Protein AF-A0A7S0CL10-F1 (afdb_monomer_lite)

Organism: NCBI:txid420281

pLDDT: mean 72.4, std 18.33, range [29.61, 95.06]

Radius of gyration: 21.25 Å; chains: 1; bounding box: 64×37×55 Å

Foldseek 3Di:
DFALVQLVPDVVNVDPPPDDDDDPPDPCPPVLVVLVVQQVPDPDDRDDDDLASLQVNCVVCVVSVGVVSVVVSLVVCQVVVCSVLVYDCVPPDLVSLLSNLVRHDPVVLVVVPRDDDPSNVSNVVSVVLVVQQVVVVVPDDDDPDDPPPDSQDWDWDADPPPRDIHTDRPDDPADDADPVRDGDDDDDD

Sequence (189 aa):
MVQMKYFATNEKLNSSDHDDEIEIFIHCDCHVFDWLLTFMHSTTDKPKLESFSFVPILIASDFLKMEEVIQFCMEYVRLNPSVLSVADLSLLSESMIIQMAREIPSKVLLDVSSFEGSFFTRLFKAKVEVTFCDESAKGNKWKRSNVTKKFQKINISCCKHCGKVFSTSNKTVDNIRCRTNARFSVVGH

Structure (mmCIF, N/CA/C/O backbone):
data_AF-A0A7S0CL10-F1
#
_entry.id   AF-A0A7S0CL10-F1
#
loop_
_atom_site.group_PDB
_atom_site.id
_atom_site.type_symbol
_atom_site.label_atom_id
_atom_site.label_alt_id
_atom_site.label_comp_id
_atom_site.label_asym_id
_atom_site.label_entity_id
_atom_site.label_seq_id
_atom_site.pdbx_PDB_ins_code
_atom_site.Cartn_x
_atom_site.Cartn_y
_atom_site.Cartn_z
_atom_site.occupancy
_atom_site.B_iso_or_equiv
_atom_site.auth_seq_id
_atom_site.auth_comp_id
_atom_site.auth_asym_id
_atom_site.auth_atom_id
_atom_site.pdbx_PDB_model_num
ATOM 1 N N . MET A 1 1 ? 3.186 12.934 -16.393 1.00 68.38 1 MET A N 1
ATOM 2 C CA . MET A 1 1 ? 4.314 11.988 -16.494 1.00 68.38 1 MET A CA 1
ATOM 3 C C . MET A 1 1 ? 4.648 11.569 -15.078 1.00 68.38 1 MET A C 1
ATOM 5 O O . MET A 1 1 ? 4.833 12.457 -14.254 1.00 68.38 1 MET A O 1
ATOM 9 N N . VAL A 1 2 ? 4.636 10.268 -14.792 1.00 83.06 2 VAL A N 1
ATOM 10 C CA . VAL A 1 2 ? 4.968 9.739 -13.458 1.00 83.06 2 VAL A CA 1
ATOM 11 C C . VAL A 1 2 ? 6.438 10.056 -13.174 1.00 83.06 2 VAL A C 1
ATOM 13 O O . VAL A 1 2 ? 7.263 9.941 -14.077 1.00 83.06 2 VAL A O 1
ATOM 16 N N . GLN A 1 3 ? 6.774 10.471 -11.951 1.00 84.81 3 GLN A N 1
ATOM 17 C CA . GLN A 1 3 ? 8.143 10.837 -11.568 1.00 84.81 3 GLN A CA 1
ATOM 18 C C . GLN A 1 3 ? 8.537 10.223 -10.220 1.00 84.81 3 GLN A C 1
ATOM 20 O O . GLN A 1 3 ? 7.719 10.131 -9.302 1.00 84.81 3 GLN A O 1
ATOM 25 N N . MET A 1 4 ? 9.813 9.858 -10.090 1.00 88.75 4 MET A N 1
ATOM 26 C CA . MET A 1 4 ? 10.441 9.425 -8.838 1.00 88.75 4 MET A CA 1
ATOM 27 C C . MET A 1 4 ? 10.905 10.652 -8.049 1.00 88.75 4 MET A C 1
ATOM 29 O O . MET A 1 4 ? 12.027 11.132 -8.215 1.00 88.75 4 MET A O 1
ATOM 33 N N . LYS A 1 5 ? 10.023 11.200 -7.205 1.00 88.06 5 LYS A N 1
ATOM 34 C CA . LYS A 1 5 ? 10.290 12.464 -6.495 1.00 88.06 5 LYS A CA 1
ATOM 35 C C . LYS A 1 5 ? 11.505 12.388 -5.572 1.00 88.06 5 LYS A C 1
ATOM 37 O O . LYS A 1 5 ? 12.144 13.414 -5.377 1.00 88.06 5 LYS A O 1
ATOM 42 N N . TYR A 1 6 ? 11.833 11.199 -5.056 1.00 85.69 6 TYR A N 1
ATOM 43 C CA . TYR A 1 6 ? 13.032 10.973 -4.246 1.00 85.69 6 TYR A CA 1
ATOM 44 C C . TYR A 1 6 ? 14.285 11.556 -4.911 1.00 85.69 6 TYR A C 1
ATOM 46 O O . TYR A 1 6 ? 14.984 12.355 -4.293 1.00 85.69 6 TYR A O 1
ATOM 54 N N . PHE A 1 7 ? 14.518 11.251 -6.192 1.00 82.81 7 PHE A N 1
ATOM 55 C CA . PHE A 1 7 ? 15.691 11.738 -6.921 1.00 82.81 7 PHE A CA 1
ATOM 56 C C . PHE A 1 7 ? 15.689 13.255 -7.113 1.00 82.81 7 PHE A C 1
ATOM 58 O O . PHE A 1 7 ? 16.723 13.884 -6.931 1.00 82.81 7 PHE A O 1
ATOM 65 N N . ALA A 1 8 ? 14.530 13.863 -7.377 1.00 80.19 8 ALA A N 1
ATOM 66 C CA . ALA A 1 8 ? 14.428 15.317 -7.515 1.00 80.19 8 ALA A CA 1
ATOM 67 C C . ALA A 1 8 ? 14.751 16.066 -6.207 1.00 80.19 8 ALA A C 1
ATOM 69 O O . ALA A 1 8 ? 15.262 17.183 -6.238 1.00 80.19 8 ALA A O 1
ATOM 70 N N . THR A 1 9 ? 14.443 15.464 -5.055 1.00 76.25 9 THR A N 1
ATOM 71 C CA . THR A 1 9 ? 14.656 16.074 -3.732 1.00 76.25 9 THR A CA 1
ATOM 72 C C . THR A 1 9 ? 16.005 15.751 -3.096 1.00 76.25 9 THR A C 1
ATOM 74 O O . THR A 1 9 ? 16.323 16.323 -2.057 1.00 76.25 9 THR A O 1
ATOM 77 N N . ASN A 1 10 ? 16.793 14.840 -3.670 1.00 68.50 10 ASN A N 1
ATOM 78 C CA . ASN A 1 10 ? 18.102 14.511 -3.116 1.00 68.50 10 ASN A CA 1
ATOM 79 C C . ASN A 1 10 ? 19.095 15.629 -3.426 1.00 68.50 10 ASN A C 1
ATOM 81 O O . ASN A 1 10 ? 19.439 15.865 -4.579 1.00 68.50 10 ASN A O 1
ATOM 85 N N . GLU A 1 11 ? 19.581 16.303 -2.386 1.00 56.81 11 GLU A N 1
ATOM 86 C CA . GLU A 1 11 ? 20.529 17.415 -2.530 1.00 56.81 11 GLU A CA 1
ATOM 87 C C . GLU A 1 11 ? 21.826 16.998 -3.237 1.00 56.81 11 GLU A C 1
ATOM 89 O O . GLU A 1 11 ? 22.332 17.768 -4.044 1.00 56.81 11 GLU A O 1
ATOM 94 N N . LYS A 1 12 ? 22.287 15.753 -3.033 1.00 56.34 12 LYS A N 1
ATOM 95 C CA . LYS A 1 12 ? 23.467 15.179 -3.710 1.00 56.34 12 LYS A CA 1
ATOM 96 C C . LYS A 1 12 ? 23.334 15.103 -5.236 1.00 56.34 12 LYS A C 1
ATOM 98 O O . LYS A 1 12 ? 24.314 15.227 -5.946 1.00 56.34 12 LYS A O 1
ATOM 103 N N . LEU A 1 13 ? 22.115 14.934 -5.748 1.00 56.91 13 LEU A N 1
ATOM 104 C CA . LEU A 1 13 ? 21.854 14.904 -7.191 1.00 56.91 13 LEU A CA 1
ATOM 105 C C . LEU A 1 13 ? 21.760 16.293 -7.824 1.00 56.91 13 LEU A C 1
ATOM 107 O O . LEU A 1 13 ? 21.866 16.432 -9.039 1.00 56.91 13 LEU A O 1
ATOM 111 N N . ASN A 1 14 ? 21.482 17.308 -7.006 1.00 55.81 14 ASN A N 1
ATOM 112 C CA . ASN A 1 14 ? 21.328 18.686 -7.453 1.00 55.81 14 ASN A CA 1
ATOM 113 C C . ASN A 1 14 ? 22.641 19.483 -7.329 1.00 55.81 14 ASN A C 1
ATOM 115 O O . ASN A 1 14 ? 22.708 20.614 -7.813 1.00 55.81 14 ASN A O 1
ATOM 119 N N . SER A 1 15 ? 23.678 18.917 -6.698 1.00 58.38 15 SER A N 1
ATOM 120 C CA . SER A 1 15 ? 25.053 19.417 -6.758 1.00 58.38 15 SER A CA 1
ATOM 121 C C . SER A 1 15 ? 25.708 19.032 -8.085 1.00 58.38 15 SER A C 1
ATOM 123 O O . SER A 1 15 ? 25.568 17.913 -8.558 1.00 58.38 15 SER A O 1
ATOM 125 N N . SER A 1 16 ? 26.428 19.969 -8.698 1.00 56.19 16 SER A N 1
ATOM 126 C CA . SER A 1 16 ? 27.071 19.843 -10.014 1.00 56.19 16 SER A CA 1
ATOM 127 C C . SER A 1 16 ? 28.329 18.955 -10.035 1.00 56.19 16 SER A C 1
ATOM 129 O O . SER A 1 16 ? 29.231 19.218 -10.829 1.00 56.19 16 SER A O 1
ATOM 131 N N . ASP A 1 17 ? 28.420 17.953 -9.160 1.00 53.56 17 ASP A N 1
ATOM 132 C CA . ASP A 1 17 ? 29.455 16.919 -9.229 1.00 53.56 17 ASP A CA 1
ATOM 133 C C . ASP A 1 17 ? 28.906 15.764 -10.074 1.00 53.56 17 ASP A C 1
ATOM 135 O O . ASP A 1 17 ? 27.998 15.033 -9.692 1.00 53.56 17 ASP A O 1
ATOM 139 N N . HIS A 1 18 ? 29.405 15.673 -11.304 1.00 50.88 18 HIS A N 1
ATOM 140 C CA . HIS A 1 18 ? 28.833 14.864 -12.383 1.00 50.88 18 HIS A CA 1
ATOM 141 C C . HIS A 1 18 ? 29.119 13.347 -12.299 1.00 50.88 18 HIS A C 1
ATOM 143 O O . HIS A 1 18 ? 28.821 12.647 -13.262 1.00 50.88 18 HIS A O 1
ATOM 149 N N . ASP A 1 19 ? 29.639 12.842 -11.174 1.00 53.28 19 ASP A N 1
ATOM 150 C CA . ASP A 1 19 ? 30.095 11.446 -11.002 1.00 53.28 19 ASP A CA 1
ATOM 151 C C . ASP A 1 19 ? 29.555 10.760 -9.725 1.00 53.28 19 ASP A C 1
ATOM 153 O O . ASP A 1 19 ? 30.088 9.744 -9.276 1.00 53.28 19 ASP A O 1
ATOM 157 N N . ASP A 1 20 ? 28.479 11.278 -9.122 1.00 55.03 20 ASP A N 1
ATOM 158 C CA . ASP A 1 20 ? 27.902 10.666 -7.920 1.00 55.03 20 ASP A CA 1
ATOM 159 C C . ASP A 1 20 ? 27.073 9.410 -8.262 1.00 55.03 20 ASP A C 1
ATOM 161 O O . ASP A 1 20 ? 25.890 9.477 -8.613 1.00 55.03 20 ASP A O 1
ATOM 165 N N . GLU A 1 21 ? 27.690 8.234 -8.120 1.00 56.62 21 GLU A N 1
ATOM 166 C CA . GLU A 1 21 ? 26.988 6.949 -8.072 1.00 56.62 21 GLU A CA 1
ATOM 167 C C . GLU A 1 21 ? 26.002 6.936 -6.888 1.00 56.62 21 GLU A C 1
ATOM 169 O O . GLU A 1 21 ? 26.381 7.069 -5.721 1.00 56.62 21 GLU A O 1
ATOM 174 N N . ILE A 1 22 ? 24.705 6.777 -7.173 1.00 56.72 22 ILE A N 1
ATOM 175 C CA . ILE A 1 22 ? 23.676 6.665 -6.132 1.00 56.72 22 ILE A CA 1
ATOM 176 C C . ILE A 1 22 ? 23.400 5.201 -5.850 1.00 56.72 22 ILE A C 1
ATOM 178 O O . ILE A 1 22 ? 22.748 4.505 -6.631 1.00 56.72 22 ILE A O 1
ATOM 182 N N . GLU A 1 23 ? 23.797 4.761 -4.668 1.00 53.91 23 GLU A N 1
ATOM 183 C CA . GLU A 1 23 ? 23.414 3.454 -4.159 1.00 53.91 23 GLU A CA 1
ATOM 184 C C . GLU A 1 23 ? 22.016 3.518 -3.520 1.00 53.91 23 GLU A C 1
ATOM 186 O O . GLU A 1 23 ? 21.777 4.165 -2.495 1.00 53.91 23 GLU A O 1
ATOM 191 N N . ILE A 1 24 ? 21.055 2.825 -4.136 1.00 57.06 24 ILE A N 1
ATOM 192 C CA . ILE A 1 24 ? 19.719 2.610 -3.571 1.00 57.06 24 ILE A CA 1
ATOM 193 C C . ILE A 1 24 ? 19.817 1.430 -2.595 1.00 57.06 24 ILE A C 1
ATOM 195 O O . ILE A 1 24 ? 19.676 0.271 -2.973 1.00 57.06 24 ILE A O 1
ATOM 199 N N . PHE A 1 25 ? 20.080 1.721 -1.321 1.00 57.47 25 PHE A N 1
ATOM 200 C CA . PHE A 1 25 ? 20.382 0.718 -0.286 1.00 57.47 25 PHE A CA 1
ATOM 201 C C . PHE A 1 25 ? 19.185 -0.051 0.299 1.00 57.47 25 PHE A C 1
ATOM 203 O O . PHE A 1 25 ? 19.214 -0.484 1.451 1.00 57.47 25 PHE A O 1
ATOM 210 N N . ILE A 1 26 ? 18.112 -0.254 -0.459 1.00 55.91 26 ILE A N 1
ATOM 211 C CA . ILE A 1 26 ? 16.997 -1.103 -0.019 1.00 55.91 26 ILE A CA 1
ATOM 212 C C . ILE A 1 26 ? 16.582 -1.979 -1.189 1.00 55.91 26 ILE A C 1
ATOM 214 O O . ILE A 1 26 ? 16.497 -1.463 -2.296 1.00 55.91 26 ILE A O 1
ATOM 218 N N . HIS A 1 27 ? 16.333 -3.264 -0.895 1.00 59.31 27 HIS A N 1
ATOM 219 C CA . HIS A 1 27 ? 15.882 -4.396 -1.725 1.00 59.31 27 HIS A CA 1
ATOM 220 C C . HIS A 1 27 ? 14.942 -4.067 -2.908 1.00 59.31 27 HIS A C 1
ATOM 222 O O . HIS A 1 27 ? 13.822 -4.562 -2.993 1.00 59.31 27 HIS A O 1
ATOM 228 N N . CYS A 1 28 ? 15.391 -3.240 -3.839 1.00 69.31 28 CYS A N 1
ATOM 229 C CA . CYS A 1 28 ? 14.790 -3.029 -5.135 1.00 69.31 28 CYS A CA 1
ATOM 230 C C . CYS A 1 28 ? 15.642 -3.862 -6.081 1.00 69.31 28 CYS A C 1
ATOM 232 O O . CYS A 1 28 ? 16.711 -3.431 -6.512 1.00 69.31 28 CYS A O 1
ATOM 234 N N . ASP A 1 29 ? 15.236 -5.111 -6.297 1.00 81.31 29 ASP A N 1
ATOM 235 C CA . ASP A 1 29 ? 15.886 -5.916 -7.319 1.00 81.31 29 ASP A CA 1
ATOM 236 C C . ASP A 1 29 ? 15.698 -5.265 -8.705 1.00 81.31 29 ASP A C 1
ATOM 238 O O . ASP A 1 29 ? 14.866 -4.370 -8.909 1.00 81.31 29 ASP A O 1
ATOM 242 N N . CYS A 1 30 ? 16.500 -5.706 -9.675 1.00 86.19 30 CYS A N 1
ATOM 243 C CA . CYS A 1 30 ? 16.446 -5.163 -11.029 1.00 86.19 30 CYS A CA 1
ATOM 244 C C . CYS A 1 30 ? 15.059 -5.311 -11.672 1.00 86.19 30 CYS A C 1
ATOM 246 O O . CYS A 1 30 ? 14.684 -4.471 -12.484 1.00 86.19 30 CYS A O 1
ATOM 248 N N . HIS A 1 31 ? 14.285 -6.326 -11.283 1.00 88.69 31 HIS A N 1
ATOM 249 C CA . HIS A 1 31 ? 12.953 -6.578 -11.816 1.00 88.69 31 HIS A CA 1
ATOM 250 C C . HIS A 1 31 ? 11.925 -5.561 -11.295 1.00 88.69 31 HIS A C 1
ATOM 252 O O . HIS A 1 31 ? 11.136 -5.028 -12.072 1.00 88.69 31 HIS A O 1
ATOM 258 N N . VAL A 1 32 ? 11.949 -5.231 -10.002 1.00 91.00 32 VAL A N 1
ATOM 259 C CA . VAL A 1 32 ? 11.105 -4.176 -9.421 1.00 91.00 32 VAL A CA 1
ATOM 260 C C . VAL A 1 32 ? 11.436 -2.835 -10.060 1.00 91.00 32 VAL A C 1
ATOM 262 O O . VAL A 1 32 ? 10.526 -2.097 -10.440 1.00 91.00 32 VAL A O 1
ATOM 265 N N . PHE A 1 33 ? 12.723 -2.522 -10.217 1.00 91.06 33 PHE A N 1
ATOM 266 C CA . PHE A 1 33 ? 13.127 -1.257 -10.822 1.00 91.06 33 PHE A CA 1
ATOM 267 C C . PHE A 1 33 ? 12.719 -1.161 -12.299 1.00 91.06 33 PHE A C 1
ATOM 269 O O . PHE A 1 33 ? 12.150 -0.147 -12.706 1.00 91.06 33 PHE A O 1
ATOM 276 N N . ASP A 1 34 ? 12.917 -2.226 -13.079 1.00 92.19 34 ASP A N 1
ATOM 277 C CA . ASP A 1 34 ? 12.476 -2.306 -14.478 1.00 92.19 34 ASP A CA 1
ATOM 278 C C . ASP A 1 34 ? 10.952 -2.147 -14.616 1.00 92.19 34 ASP A C 1
ATOM 280 O O . ASP A 1 34 ? 10.463 -1.384 -15.457 1.00 92.19 34 ASP A O 1
ATOM 284 N N . TRP A 1 35 ? 10.182 -2.768 -13.717 1.00 94.81 35 TRP A N 1
ATOM 285 C CA . TRP A 1 35 ? 8.731 -2.597 -13.675 1.00 94.81 35 TRP A CA 1
ATOM 286 C C . TRP A 1 35 ? 8.338 -1.135 -13.419 1.00 94.81 35 TRP A C 1
ATOM 288 O O . TRP A 1 35 ? 7.443 -0.606 -14.083 1.00 94.81 35 TRP A O 1
ATOM 298 N N . LEU A 1 36 ? 9.019 -0.451 -12.490 1.00 93.94 36 LEU A N 1
ATOM 299 C CA . LEU A 1 36 ? 8.760 0.960 -12.182 1.00 93.94 36 LEU A CA 1
ATOM 300 C C . LEU A 1 36 ? 9.083 1.876 -13.369 1.00 93.94 36 LEU A C 1
ATOM 302 O O . LEU A 1 36 ? 8.294 2.775 -13.673 1.00 93.94 36 LEU A O 1
ATOM 306 N N . LEU A 1 37 ? 10.199 1.636 -14.064 1.00 92.06 37 LEU A N 1
ATOM 307 C CA . LEU A 1 37 ? 10.557 2.369 -15.282 1.00 92.06 37 LEU A CA 1
ATOM 308 C C . LEU A 1 37 ? 9.524 2.142 -16.389 1.00 92.06 37 LEU A C 1
ATOM 310 O O . LEU A 1 37 ? 9.051 3.099 -17.005 1.00 92.06 37 LEU A O 1
ATOM 314 N N . THR A 1 38 ? 9.103 0.892 -16.583 1.00 93.62 38 THR A N 1
ATOM 315 C CA . THR A 1 38 ? 8.040 0.542 -17.530 1.00 93.62 38 THR A CA 1
ATOM 316 C C . THR A 1 38 ? 6.750 1.285 -17.189 1.00 93.62 38 THR A C 1
ATOM 318 O O . THR A 1 38 ? 6.155 1.928 -18.052 1.00 93.62 38 THR A O 1
ATOM 321 N N . PHE A 1 39 ? 6.348 1.306 -15.915 1.00 95.06 39 PHE A N 1
ATOM 322 C CA . PHE A 1 39 ? 5.156 2.030 -15.472 1.00 95.06 39 PHE A CA 1
ATOM 323 C C . PHE A 1 39 ? 5.229 3.538 -15.756 1.00 95.06 39 PHE A C 1
ATOM 325 O O . PHE A 1 39 ? 4.208 4.155 -16.095 1.00 95.06 39 PHE A O 1
ATOM 332 N N . MET A 1 40 ? 6.416 4.135 -15.602 1.00 92.56 40 MET A N 1
ATOM 333 C CA . MET A 1 40 ? 6.655 5.553 -15.872 1.00 92.56 40 MET A CA 1
ATOM 334 C C . MET A 1 40 ? 6.556 5.894 -17.358 1.00 92.56 40 MET A C 1
ATOM 336 O O . MET A 1 40 ? 5.979 6.928 -17.700 1.00 92.56 40 MET A O 1
ATOM 340 N N . HIS A 1 41 ? 7.100 5.037 -18.223 1.00 90.31 41 HIS A N 1
ATOM 341 C CA . HIS A 1 41 ? 7.112 5.247 -19.671 1.00 90.31 41 HIS A CA 1
ATOM 342 C C . HIS A 1 41 ? 5.792 4.854 -20.351 1.00 90.31 41 HIS A C 1
ATOM 344 O O . HIS A 1 41 ? 5.455 5.403 -21.399 1.00 90.31 41 HIS A O 1
ATOM 350 N N . SER A 1 42 ? 5.003 3.967 -19.742 1.00 88.31 42 SER A N 1
ATOM 351 C CA . SER A 1 42 ? 3.677 3.583 -20.229 1.00 88.31 42 SER A CA 1
ATOM 352 C C . SER A 1 42 ? 2.678 4.746 -20.197 1.00 88.31 42 SER A C 1
ATOM 354 O O . SER A 1 42 ? 2.245 5.196 -19.125 1.00 88.31 42 SER A O 1
ATOM 356 N N . THR A 1 43 ? 2.246 5.182 -21.384 1.00 79.50 43 THR A N 1
ATOM 357 C CA . THR A 1 43 ? 1.226 6.228 -21.579 1.00 79.50 43 THR A CA 1
ATOM 358 C C . THR A 1 43 ? -0.193 5.674 -21.726 1.00 79.50 43 THR A C 1
ATOM 360 O O . THR A 1 43 ? -1.132 6.338 -21.292 1.00 79.50 43 THR A O 1
ATOM 363 N N . THR A 1 44 ? -0.356 4.473 -22.292 1.00 79.62 44 THR A N 1
ATOM 364 C CA . THR A 1 44 ? -1.665 3.850 -22.566 1.00 79.62 44 THR A CA 1
ATOM 365 C C . THR A 1 44 ? -1.927 2.617 -21.708 1.00 79.62 44 THR A C 1
ATOM 367 O O . THR A 1 44 ? -2.958 2.558 -21.045 1.00 79.62 44 THR A O 1
ATOM 370 N N . ASP A 1 45 ? -0.973 1.684 -21.646 1.00 85.75 45 ASP A N 1
ATOM 371 C CA . ASP A 1 45 ? -1.138 0.401 -20.958 1.00 85.75 45 ASP A CA 1
ATOM 372 C C . ASP A 1 45 ? -0.143 0.266 -19.808 1.00 85.75 45 ASP A C 1
ATOM 374 O O . ASP A 1 45 ? 1.073 0.178 -20.007 1.00 85.75 45 ASP A O 1
ATOM 378 N N . LYS A 1 46 ? -0.661 0.281 -18.576 1.00 88.94 46 LYS A N 1
ATOM 379 C CA . LYS A 1 46 ? 0.162 0.071 -17.381 1.00 88.94 46 LYS A CA 1
ATOM 380 C C . LYS A 1 46 ? 0.627 -1.388 -17.310 1.00 88.94 46 LYS A C 1
ATOM 382 O O . LYS A 1 46 ? -0.166 -2.280 -17.621 1.00 88.94 46 LYS A O 1
ATOM 387 N N . PRO A 1 47 ? 1.880 -1.649 -16.889 1.00 92.62 47 PRO A N 1
ATOM 388 C CA . PRO A 1 47 ? 2.366 -3.012 -16.731 1.00 92.62 47 PRO A CA 1
ATOM 389 C C . PRO A 1 47 ? 1.501 -3.768 -15.722 1.00 92.62 47 PRO A C 1
ATOM 391 O O . PRO A 1 47 ? 0.990 -3.204 -14.749 1.00 92.62 47 PRO A O 1
ATOM 394 N N . LYS A 1 48 ? 1.323 -5.066 -15.965 1.00 92.62 48 LYS A N 1
ATOM 395 C CA . LYS A 1 48 ? 0.535 -5.924 -15.085 1.00 92.62 48 LYS A CA 1
ATOM 396 C C . LYS A 1 48 ? 1.238 -6.050 -13.733 1.00 92.62 48 LYS A C 1
ATOM 398 O O . LYS A 1 48 ? 2.444 -6.279 -13.679 1.00 92.62 48 LYS A O 1
ATOM 403 N N . LEU A 1 49 ? 0.476 -5.902 -12.653 1.00 93.25 49 LEU A N 1
ATOM 404 C CA . LEU A 1 49 ? 0.959 -6.164 -11.302 1.00 93.25 49 LEU A CA 1
ATOM 405 C C . LEU A 1 49 ? 0.680 -7.616 -10.935 1.00 93.25 49 LEU A C 1
ATOM 407 O O . LEU A 1 49 ? -0.419 -8.118 -11.179 1.00 93.25 49 LEU A O 1
ATOM 411 N N . GLU A 1 50 ? 1.673 -8.280 -10.357 1.00 90.12 50 GLU A N 1
ATOM 412 C CA . GLU A 1 50 ? 1.582 -9.680 -9.961 1.00 90.12 50 GLU A CA 1
ATOM 413 C C . GLU A 1 50 ? 1.630 -9.796 -8.440 1.00 90.12 50 GLU A C 1
ATOM 415 O O . GLU A 1 50 ? 2.214 -8.964 -7.746 1.00 90.12 50 GLU A O 1
ATOM 420 N N . SER A 1 51 ? 0.998 -10.835 -7.893 1.00 87.38 51 SER A N 1
ATOM 421 C CA . SER A 1 51 ? 0.838 -10.977 -6.443 1.00 87.38 51 SER A CA 1
ATOM 422 C C . SER A 1 51 ? 2.164 -11.019 -5.678 1.00 87.38 51 SER A C 1
ATOM 424 O O . SER A 1 51 ? 2.236 -10.485 -4.576 1.00 87.38 51 SER A O 1
ATOM 426 N N . PHE A 1 52 ? 3.213 -11.615 -6.257 1.00 86.94 52 PHE A N 1
ATOM 427 C CA . PHE A 1 52 ? 4.533 -11.684 -5.621 1.00 86.94 52 PHE A CA 1
ATOM 428 C C . PHE A 1 52 ? 5.324 -10.374 -5.746 1.00 86.94 52 PHE A C 1
ATOM 430 O O . PHE A 1 52 ? 6.104 -10.052 -4.856 1.00 86.94 52 PHE A O 1
ATOM 437 N N . SER A 1 53 ? 5.122 -9.605 -6.824 1.00 89.56 53 SER A N 1
ATOM 438 C CA . SER A 1 53 ? 5.823 -8.334 -7.045 1.00 89.56 53 SER A CA 1
ATOM 439 C C . SER A 1 53 ? 5.117 -7.149 -6.385 1.00 89.56 53 SER A C 1
ATOM 441 O O . SER A 1 53 ? 5.732 -6.104 -6.186 1.00 89.56 53 SER A O 1
ATOM 443 N N . PHE A 1 54 ? 3.858 -7.324 -5.971 1.00 90.88 54 PHE A N 1
ATOM 444 C CA . PHE A 1 54 ? 3.040 -6.301 -5.326 1.00 90.88 54 PHE A CA 1
ATOM 445 C C . PHE A 1 54 ? 3.729 -5.631 -4.127 1.00 90.88 54 PHE A C 1
ATOM 447 O O . PHE A 1 54 ? 3.841 -4.406 -4.108 1.00 90.88 54 PHE A O 1
ATOM 454 N N . VAL A 1 55 ? 4.192 -6.399 -3.133 1.00 89.19 55 VAL A N 1
ATOM 455 C CA . VAL A 1 55 ? 4.795 -5.808 -1.923 1.00 89.19 55 VAL A CA 1
ATOM 456 C C . VAL A 1 55 ? 6.124 -5.119 -2.219 1.00 89.19 55 VAL A C 1
ATOM 458 O O . VAL A 1 55 ? 6.260 -3.959 -1.825 1.00 89.19 55 VAL A O 1
ATOM 461 N N . PRO A 1 56 ? 7.076 -5.751 -2.935 1.00 90.25 56 PRO A N 1
ATOM 462 C CA . PRO A 1 56 ? 8.318 -5.085 -3.315 1.00 90.25 56 PRO A CA 1
ATOM 463 C C . PRO A 1 56 ? 8.091 -3.784 -4.094 1.00 90.25 56 PRO A C 1
ATOM 465 O O . PRO A 1 56 ? 8.671 -2.757 -3.746 1.00 90.25 56 PRO A O 1
ATOM 468 N N . ILE A 1 57 ? 7.186 -3.786 -5.084 1.00 93.06 57 ILE A N 1
ATOM 469 C CA . ILE A 1 57 ? 6.839 -2.587 -5.865 1.00 93.06 57 ILE A CA 1
ATOM 470 C C . ILE A 1 57 ? 6.221 -1.520 -4.966 1.00 93.06 57 ILE A C 1
ATOM 472 O O . ILE A 1 57 ? 6.576 -0.346 -5.062 1.00 93.06 57 ILE A O 1
ATOM 476 N N . LEU A 1 58 ? 5.315 -1.906 -4.070 1.00 92.00 58 LEU A N 1
ATOM 477 C CA . LEU A 1 58 ? 4.662 -0.967 -3.174 1.00 92.00 58 LEU A CA 1
ATOM 478 C C . LEU A 1 58 ? 5.674 -0.317 -2.205 1.00 92.00 58 LEU A C 1
ATOM 480 O O . LEU A 1 58 ? 5.666 0.906 -2.067 1.00 92.00 58 LEU A O 1
ATOM 484 N N . ILE A 1 59 ? 6.586 -1.087 -1.602 1.00 88.38 59 ILE A N 1
ATOM 485 C CA . ILE A 1 59 ? 7.655 -0.561 -0.730 1.00 88.38 59 ILE A CA 1
ATOM 486 C C . ILE A 1 59 ? 8.602 0.353 -1.516 1.00 88.38 59 ILE A C 1
ATOM 488 O O . ILE A 1 59 ? 8.872 1.475 -1.084 1.00 88.38 59 ILE A O 1
ATOM 492 N N . ALA A 1 60 ? 9.066 -0.086 -2.689 1.00 90.75 60 ALA A N 1
ATOM 493 C CA . ALA A 1 60 ? 9.954 0.705 -3.537 1.00 90.75 60 ALA A CA 1
ATOM 494 C C . ALA A 1 60 ? 9.287 2.013 -3.991 1.00 90.75 60 ALA A C 1
ATOM 496 O O . ALA A 1 60 ? 9.910 3.073 -3.958 1.00 90.75 60 ALA A O 1
ATOM 497 N N . SER A 1 61 ? 8.000 1.975 -4.348 1.00 91.75 61 SER A N 1
ATOM 498 C CA . SER A 1 61 ? 7.246 3.166 -4.749 1.00 91.75 61 SER A CA 1
ATOM 499 C C . SER A 1 61 ? 7.044 4.162 -3.602 1.00 91.75 61 SER A C 1
ATOM 501 O O . SER A 1 61 ? 7.127 5.371 -3.834 1.00 91.75 61 SER A O 1
ATOM 503 N N . ASP A 1 62 ? 6.853 3.693 -2.362 1.00 89.31 62 ASP A N 1
ATOM 504 C CA . ASP A 1 62 ? 6.804 4.567 -1.182 1.00 89.31 62 ASP A CA 1
ATOM 505 C C . ASP A 1 62 ? 8.174 5.181 -0.877 1.00 89.31 62 ASP A C 1
ATOM 507 O O . ASP A 1 62 ? 8.267 6.379 -0.591 1.00 89.31 62 ASP A O 1
ATOM 511 N N . PHE A 1 63 ? 9.251 4.403 -1.005 1.00 87.31 63 PHE A N 1
ATOM 512 C CA . PHE A 1 63 ? 10.618 4.899 -0.848 1.00 87.31 63 PHE A CA 1
ATOM 513 C C . PHE A 1 63 ? 10.950 5.979 -1.888 1.00 87.31 63 PHE A C 1
ATOM 515 O O . PHE A 1 63 ? 11.335 7.092 -1.526 1.00 87.31 63 PHE A O 1
ATOM 522 N N . LEU A 1 64 ? 10.693 5.695 -3.169 1.00 89.38 64 LEU A N 1
ATOM 523 C CA . LEU A 1 64 ? 10.951 6.592 -4.302 1.00 89.38 64 LEU A CA 1
ATOM 524 C C . LEU A 1 64 ? 9.939 7.746 -4.421 1.00 89.38 64 LEU A C 1
ATOM 526 O O . LEU A 1 64 ? 10.063 8.603 -5.304 1.00 89.38 64 LEU A O 1
ATOM 530 N N . LYS A 1 65 ? 8.948 7.795 -3.518 1.00 89.69 65 LYS A N 1
ATOM 531 C CA . LYS A 1 65 ? 7.897 8.821 -3.448 1.00 89.69 65 LYS A CA 1
ATOM 532 C C . LYS A 1 65 ? 7.075 8.919 -4.742 1.00 89.69 65 LYS A C 1
ATOM 534 O O . LYS A 1 65 ? 6.752 10.012 -5.217 1.00 89.69 65 LYS A O 1
ATOM 539 N N . MET A 1 66 ? 6.711 7.762 -5.293 1.00 92.19 66 MET A N 1
ATOM 540 C CA . MET A 1 66 ? 5.927 7.589 -6.520 1.00 92.19 66 MET A CA 1
ATOM 541 C C . MET A 1 66 ? 4.429 7.417 -6.217 1.00 92.19 66 MET A C 1
ATOM 543 O O . MET A 1 66 ? 3.878 6.324 -6.311 1.00 92.19 66 MET A O 1
ATOM 547 N N . GLU A 1 67 ? 3.752 8.515 -5.881 1.00 91.56 67 GLU A N 1
ATOM 548 C CA . GLU A 1 67 ? 2.334 8.521 -5.466 1.00 91.56 67 GLU A CA 1
ATOM 549 C C . GLU A 1 67 ? 1.386 7.805 -6.451 1.00 91.56 67 GLU A C 1
ATOM 551 O O . GLU A 1 67 ? 0.495 7.072 -6.032 1.00 91.56 67 GLU A O 1
ATOM 556 N N . GLU A 1 68 ? 1.583 7.975 -7.762 1.00 92.62 68 GLU A N 1
ATOM 557 C CA . GLU A 1 68 ? 0.735 7.335 -8.782 1.00 92.62 68 GLU A CA 1
ATOM 558 C C . GLU A 1 68 ? 0.872 5.803 -8.782 1.00 92.62 68 GLU A C 1
ATOM 560 O O . GLU A 1 68 ? -0.115 5.096 -8.984 1.00 92.62 68 GLU A O 1
ATOM 565 N N . VAL A 1 69 ? 2.072 5.282 -8.503 1.00 94.31 69 VAL A N 1
ATOM 566 C CA . VAL A 1 69 ? 2.310 3.834 -8.385 1.00 94.31 69 VAL A CA 1
ATOM 567 C C . VAL A 1 69 ? 1.694 3.300 -7.097 1.00 94.31 69 VAL A C 1
ATOM 569 O O . VAL A 1 69 ? 1.036 2.264 -7.123 1.00 94.31 69 VAL A O 1
ATOM 572 N N . ILE A 1 70 ? 1.826 4.033 -5.985 1.00 92.69 70 ILE A N 1
ATOM 573 C CA . ILE A 1 70 ? 1.180 3.669 -4.716 1.00 92.69 70 ILE A CA 1
ATOM 574 C C . ILE A 1 70 ? -0.332 3.546 -4.928 1.00 92.69 70 ILE A C 1
ATOM 576 O O . ILE A 1 70 ? -0.924 2.537 -4.557 1.00 92.69 70 ILE A O 1
ATOM 580 N N . GLN A 1 71 ? -0.961 4.527 -5.581 1.00 92.06 71 GLN A N 1
ATOM 581 C CA . GLN A 1 71 ? -2.398 4.497 -5.873 1.00 92.06 71 GLN A CA 1
ATOM 582 C C . GLN A 1 71 ? -2.792 3.319 -6.769 1.00 92.06 71 GLN A C 1
ATOM 584 O O . GLN A 1 71 ? -3.805 2.670 -6.511 1.00 92.06 71 GLN A O 1
ATOM 589 N N . PHE A 1 72 ? -1.979 3.002 -7.776 1.00 93.62 72 PHE A N 1
ATOM 590 C CA . PHE A 1 72 ? -2.185 1.833 -8.627 1.00 93.62 72 PHE A CA 1
ATOM 591 C C . PHE A 1 72 ? -2.127 0.517 -7.831 1.00 93.62 72 PHE A C 1
ATOM 593 O O . PHE A 1 72 ? -3.009 -0.331 -7.963 1.00 93.62 72 PHE A O 1
ATOM 600 N N . CYS A 1 73 ? -1.148 0.376 -6.935 1.00 93.75 73 CYS A N 1
ATOM 601 C CA . CYS A 1 73 ? -1.033 -0.759 -6.020 1.00 93.75 73 CYS A CA 1
ATOM 602 C C . CYS A 1 73 ? -2.233 -0.861 -5.061 1.00 93.75 73 CYS A C 1
ATOM 604 O O . CYS A 1 73 ? -2.726 -1.958 -4.796 1.00 93.75 73 CYS A O 1
ATOM 606 N N . MET A 1 74 ? -2.738 0.269 -4.560 1.00 91.44 74 MET A N 1
ATOM 607 C CA . MET A 1 74 ? -3.921 0.289 -3.695 1.00 91.44 74 MET A CA 1
ATOM 608 C C . MET A 1 74 ? -5.183 -0.181 -4.430 1.00 91.44 74 MET A C 1
ATOM 610 O O . MET A 1 74 ? -5.945 -0.980 -3.880 1.00 91.44 74 MET A O 1
ATOM 614 N N . GLU A 1 75 ? -5.388 0.256 -5.677 1.00 91.69 75 GLU A N 1
ATOM 615 C CA . GLU A 1 75 ? -6.505 -0.220 -6.505 1.00 91.69 75 GLU A CA 1
ATOM 616 C C . GLU A 1 75 ? -6.373 -1.720 -6.799 1.00 91.69 75 GLU A C 1
ATOM 618 O O . GLU A 1 75 ? -7.352 -2.462 -6.705 1.00 91.69 75 GLU A O 1
ATOM 623 N N . TYR A 1 76 ? -5.156 -2.204 -7.064 1.00 92.12 76 TYR A N 1
ATOM 624 C CA . TYR A 1 76 ? -4.906 -3.630 -7.268 1.00 92.12 76 TYR A CA 1
ATOM 625 C C . TYR A 1 76 ? -5.333 -4.478 -6.062 1.00 92.12 76 TYR A C 1
ATOM 627 O O . TYR A 1 76 ? -6.038 -5.470 -6.244 1.00 92.12 76 TYR A O 1
ATOM 635 N N . VAL A 1 77 ? -4.976 -4.077 -4.836 1.00 89.81 77 VAL A N 1
ATOM 636 C CA . VAL A 1 77 ? -5.389 -4.774 -3.598 1.00 89.81 77 VAL A CA 1
ATOM 637 C C . VAL A 1 77 ? -6.895 -4.706 -3.392 1.00 89.81 77 VAL A C 1
ATOM 639 O O . VAL A 1 77 ? -7.514 -5.676 -2.960 1.00 89.81 77 VAL A O 1
ATOM 642 N N . ARG A 1 78 ? -7.503 -3.557 -3.690 1.00 89.12 78 ARG A N 1
ATOM 643 C CA . ARG A 1 78 ? -8.949 -3.370 -3.578 1.00 89.12 78 ARG A CA 1
ATOM 644 C C . ARG A 1 78 ? -9.712 -4.330 -4.498 1.00 89.12 78 ARG A C 1
ATOM 646 O O . ARG A 1 78 ? -10.750 -4.850 -4.086 1.00 89.12 78 ARG A O 1
ATOM 653 N N . LEU A 1 79 ? -9.205 -4.563 -5.710 1.00 90.12 79 LEU A N 1
ATOM 654 C CA . LEU A 1 79 ? -9.778 -5.496 -6.685 1.00 90.12 79 LEU A CA 1
ATOM 655 C C . LEU A 1 79 ? -9.410 -6.961 -6.400 1.00 90.12 79 LEU A C 1
ATOM 657 O O . LEU A 1 79 ? -10.214 -7.849 -6.670 1.00 90.12 79 LEU A O 1
ATOM 661 N N . ASN A 1 80 ? -8.232 -7.213 -5.824 1.00 89.19 80 ASN A N 1
ATOM 662 C CA . ASN A 1 80 ? -7.681 -8.550 -5.585 1.00 89.19 80 ASN A CA 1
ATOM 663 C C . ASN A 1 80 ? -7.263 -8.729 -4.116 1.00 89.19 80 ASN A C 1
ATOM 665 O O . ASN A 1 80 ? -6.080 -8.911 -3.826 1.00 89.19 80 ASN A O 1
ATOM 669 N N . PRO A 1 81 ? -8.201 -8.699 -3.156 1.00 85.62 81 PRO A N 1
ATOM 670 C CA . PRO A 1 81 ? -7.854 -8.714 -1.735 1.00 85.62 81 PRO A CA 1
ATOM 671 C C . PRO A 1 81 ? -7.158 -9.997 -1.266 1.00 85.62 81 PRO A C 1
ATOM 673 O O . PRO A 1 81 ? -6.454 -9.974 -0.260 1.00 85.62 81 PRO A O 1
ATOM 676 N N . SER A 1 82 ? -7.307 -11.102 -2.002 1.00 84.38 82 SER A N 1
ATOM 677 C CA . SER A 1 82 ? -6.608 -12.366 -1.743 1.00 84.38 82 SER A CA 1
ATOM 678 C C . SER A 1 82 ? -5.083 -12.244 -1.819 1.00 84.38 82 SER A C 1
ATOM 680 O O . SER A 1 82 ? -4.388 -13.063 -1.221 1.00 84.38 82 SER A O 1
ATOM 682 N N . VAL A 1 83 ? -4.546 -11.207 -2.481 1.00 86.50 83 VAL A N 1
ATOM 683 C CA . VAL A 1 83 ? -3.100 -10.929 -2.488 1.00 86.50 83 VAL A CA 1
ATOM 684 C C . VAL A 1 83 ? -2.545 -10.756 -1.072 1.00 86.50 83 VAL A C 1
ATOM 686 O O . VAL A 1 83 ? -1.396 -11.098 -0.806 1.00 86.50 83 VAL A O 1
ATOM 689 N N . LEU A 1 84 ? -3.370 -10.274 -0.139 1.00 84.06 84 LEU A N 1
ATOM 690 C CA . LEU A 1 84 ? -2.940 -10.014 1.230 1.00 84.06 84 LEU A CA 1
ATOM 691 C C . LEU A 1 84 ? -2.598 -11.292 1.993 1.00 84.06 84 LEU A C 1
ATOM 693 O O . LEU A 1 84 ? -1.766 -11.253 2.888 1.00 84.06 84 LEU A O 1
ATOM 697 N N . SER A 1 85 ? -3.225 -12.414 1.638 1.00 79.44 85 SER A N 1
ATOM 698 C CA . SER A 1 85 ? -2.991 -13.707 2.286 1.00 79.44 85 SER A CA 1
ATOM 699 C C . SER A 1 85 ? -1.700 -14.385 1.828 1.00 79.44 85 SER A C 1
ATOM 701 O O . SER A 1 85 ? -1.203 -15.263 2.523 1.00 79.44 85 SER A O 1
ATOM 703 N N . VAL A 1 86 ? -1.176 -14.020 0.654 1.00 73.88 86 VAL A N 1
ATOM 704 C CA . VAL A 1 86 ? 0.004 -14.669 0.051 1.00 73.88 86 VAL A CA 1
ATOM 705 C C . VAL A 1 86 ? 1.276 -13.841 0.179 1.00 73.88 86 VAL A C 1
ATOM 707 O O . VAL A 1 86 ? 2.369 -14.360 -0.032 1.00 73.88 86 VAL A O 1
ATOM 710 N N . ALA A 1 87 ? 1.145 -12.557 0.494 1.00 74.94 87 ALA A N 1
ATOM 711 C CA . ALA A 1 87 ? 2.262 -11.637 0.542 1.00 74.94 87 ALA A CA 1
ATOM 712 C C . ALA A 1 87 ? 2.813 -11.477 1.966 1.00 74.94 87 ALA A C 1
ATOM 714 O O . ALA A 1 87 ? 2.053 -11.377 2.929 1.00 74.94 87 ALA A O 1
ATOM 715 N N . ASP A 1 88 ? 4.138 -11.373 2.099 1.00 76.88 88 ASP A N 1
ATOM 716 C CA . ASP A 1 88 ? 4.751 -10.938 3.354 1.00 76.88 88 ASP A CA 1
ATOM 717 C C . ASP A 1 88 ? 4.620 -9.417 3.487 1.00 76.88 88 ASP A C 1
ATOM 719 O O . ASP A 1 88 ? 5.288 -8.647 2.803 1.00 76.88 88 ASP A O 1
ATOM 723 N N . LEU A 1 89 ? 3.722 -8.984 4.367 1.00 81.75 89 LEU A N 1
ATOM 724 C CA . LEU A 1 89 ? 3.370 -7.578 4.574 1.00 81.75 89 LEU A CA 1
ATOM 725 C C . LEU A 1 89 ? 3.990 -7.005 5.857 1.00 81.75 89 LEU A C 1
ATOM 727 O O . LEU A 1 89 ? 3.668 -5.885 6.262 1.00 81.75 89 LEU A O 1
ATOM 731 N N . SER A 1 90 ? 4.869 -7.765 6.518 1.00 77.38 90 SER A N 1
ATOM 732 C CA . SER A 1 90 ? 5.487 -7.387 7.795 1.00 77.38 90 SER A CA 1
ATOM 733 C C . SER A 1 90 ? 6.308 -6.095 7.705 1.00 77.38 90 SER A C 1
ATOM 735 O O . SER A 1 90 ? 6.343 -5.317 8.661 1.00 77.38 90 SER A O 1
ATOM 737 N N . LEU A 1 91 ? 6.892 -5.831 6.534 1.00 76.56 91 LEU A N 1
ATOM 738 C CA . LEU A 1 91 ? 7.750 -4.679 6.246 1.00 76.56 91 LEU A CA 1
ATOM 739 C C . LEU A 1 91 ? 6.979 -3.390 5.922 1.00 76.56 91 LEU A C 1
ATOM 741 O O . LEU A 1 91 ? 7.590 -2.335 5.748 1.00 76.56 91 LEU A O 1
ATOM 745 N N . LEU A 1 92 ? 5.645 -3.438 5.839 1.00 85.38 92 LEU A N 1
ATOM 746 C CA . LEU A 1 92 ? 4.855 -2.255 5.511 1.00 85.38 92 LEU A CA 1
ATOM 747 C C . LEU A 1 92 ? 4.831 -1.240 6.662 1.00 85.38 92 LEU A C 1
ATOM 749 O O . LEU A 1 92 ? 4.547 -1.554 7.830 1.00 85.38 92 LEU A O 1
ATOM 753 N N . SER A 1 93 ? 5.079 0.019 6.300 1.00 85.44 93 SER A N 1
ATOM 754 C CA . SER A 1 93 ? 5.008 1.148 7.221 1.00 85.44 93 SER A CA 1
ATOM 755 C C . SER A 1 93 ? 3.564 1.410 7.664 1.00 85.44 93 SER A C 1
ATOM 757 O O . SER A 1 93 ? 2.597 1.072 6.978 1.00 85.44 93 SER A O 1
ATOM 759 N N . GLU A 1 94 ? 3.392 2.033 8.830 1.00 83.94 94 GLU A N 1
ATOM 760 C CA . GLU A 1 94 ? 2.057 2.311 9.379 1.00 83.94 94 GLU A CA 1
ATOM 761 C C . GLU A 1 94 ? 1.212 3.194 8.445 1.00 83.94 94 GLU A C 1
ATOM 763 O O . GLU A 1 94 ? 0.009 2.981 8.298 1.00 83.94 94 GLU A O 1
ATOM 768 N N . SER A 1 95 ? 1.837 4.150 7.751 1.00 84.81 95 SER A N 1
ATOM 769 C CA . SER A 1 95 ? 1.155 5.008 6.777 1.00 84.81 95 SER A CA 1
ATOM 770 C C . SER A 1 95 ? 0.601 4.217 5.590 1.00 84.81 95 SER A C 1
ATOM 772 O O . SER A 1 95 ? -0.492 4.530 5.118 1.00 84.81 95 SER A O 1
ATOM 774 N N . MET A 1 96 ? 1.309 3.187 5.120 1.00 86.62 96 MET A N 1
ATOM 775 C CA . MET A 1 96 ? 0.847 2.317 4.034 1.00 86.62 96 MET A CA 1
ATOM 776 C C . MET A 1 96 ? -0.315 1.440 4.496 1.00 86.62 96 MET A C 1
ATOM 778 O O . MET A 1 96 ? -1.327 1.353 3.802 1.00 86.62 96 MET A O 1
ATOM 782 N N . ILE A 1 97 ? -0.228 0.879 5.705 1.00 89.31 97 ILE A N 1
ATOM 783 C CA . ILE A 1 97 ? -1.319 0.093 6.301 1.00 89.31 97 ILE A CA 1
ATOM 784 C C . ILE A 1 97 ? -2.583 0.938 6.450 1.00 89.31 97 ILE A C 1
ATOM 786 O O . ILE A 1 97 ? -3.670 0.484 6.106 1.00 89.31 97 ILE A O 1
ATOM 790 N N . ILE A 1 98 ? -2.454 2.186 6.897 1.00 88.44 98 ILE A N 1
ATOM 791 C CA . ILE A 1 98 ? -3.571 3.134 6.988 1.00 88.44 98 ILE A CA 1
ATOM 792 C C . ILE A 1 98 ? -4.199 3.404 5.614 1.00 88.44 98 ILE A C 1
ATOM 794 O O . ILE A 1 98 ? -5.423 3.498 5.503 1.00 88.44 98 ILE A O 1
ATOM 798 N N . GLN A 1 99 ? -3.390 3.541 4.561 1.00 88.56 99 GLN A N 1
ATOM 799 C CA . GLN A 1 99 ? -3.898 3.730 3.200 1.00 88.56 99 GLN A CA 1
ATOM 800 C C . GLN A 1 99 ? -4.637 2.484 2.696 1.00 88.56 99 GLN A C 1
ATOM 802 O O . GLN A 1 99 ? -5.770 2.594 2.230 1.00 88.56 99 GLN A O 1
ATOM 807 N N . MET A 1 100 ? -4.079 1.291 2.899 1.00 89.56 100 MET A N 1
ATOM 808 C CA . MET A 1 100 ? -4.764 0.025 2.601 1.00 89.56 100 MET A CA 1
ATOM 809 C C . MET A 1 100 ? -6.070 -0.100 3.401 1.00 89.56 100 MET A C 1
ATOM 811 O O . MET A 1 100 ? -7.118 -0.493 2.881 1.00 89.56 100 MET A O 1
ATOM 815 N N . ALA A 1 101 ? -6.051 0.326 4.663 1.00 89.75 101 ALA A N 1
ATOM 816 C CA . ALA A 1 101 ? -7.211 0.407 5.53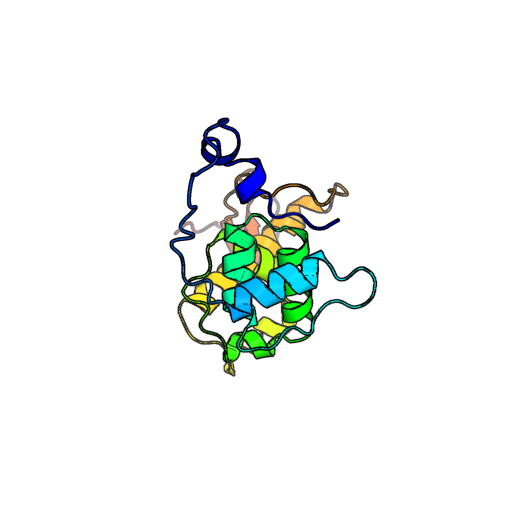6 1.00 89.75 101 ALA A CA 1
ATOM 817 C C . ALA A 1 101 ? -8.242 1.470 5.116 1.00 89.75 101 ALA A C 1
ATOM 819 O O . ALA A 1 101 ? -9.323 1.511 5.698 1.00 89.75 101 ALA A O 1
ATOM 820 N N . ARG A 1 102 ? -7.999 2.282 4.090 1.00 88.12 102 ARG A N 1
ATOM 821 C CA . ARG A 1 102 ? -9.038 3.102 3.445 1.00 88.12 102 ARG A CA 1
ATOM 822 C C . ARG A 1 102 ? -9.623 2.418 2.220 1.00 88.12 102 ARG A C 1
ATOM 824 O O . ARG A 1 102 ? -10.834 2.438 2.039 1.00 88.12 102 ARG A O 1
ATOM 831 N N . GLU A 1 103 ? -8.778 1.762 1.438 1.00 87.50 103 GLU A N 1
ATOM 832 C CA . GLU A 1 103 ? -9.145 1.259 0.111 1.00 87.50 103 GLU A CA 1
ATOM 833 C C . GLU A 1 103 ? -9.802 -0.134 0.157 1.00 87.50 103 GLU A C 1
ATOM 835 O O . GLU A 1 103 ? -10.744 -0.410 -0.590 1.00 87.50 103 GLU A O 1
ATOM 840 N N . ILE A 1 104 ? -9.387 -1.006 1.086 1.00 87.69 104 ILE A N 1
ATOM 841 C CA . ILE A 1 104 ? -9.958 -2.358 1.222 1.00 87.69 104 ILE A CA 1
ATOM 842 C C . ILE A 1 104 ? -11.401 -2.279 1.756 1.00 87.69 104 ILE A C 1
ATOM 844 O O . ILE A 1 104 ? -11.636 -1.688 2.804 1.00 87.69 104 ILE A O 1
ATOM 848 N N . PRO A 1 105 ? -12.416 -2.894 1.142 1.00 84.81 105 PRO A N 1
ATOM 849 C CA . PRO A 1 105 ? -13.764 -2.870 1.712 1.00 84.81 105 PRO A CA 1
ATOM 850 C C . PRO A 1 105 ? -13.837 -3.606 3.063 1.00 84.81 105 PRO A C 1
ATOM 852 O O . PRO A 1 105 ? -13.349 -4.726 3.177 1.00 84.81 105 PRO A O 1
ATOM 855 N N . SER A 1 106 ? -14.509 -3.046 4.078 1.00 85.62 106 SER A N 1
ATOM 856 C CA . SER A 1 106 ? -14.610 -3.682 5.411 1.00 85.62 106 SER A CA 1
ATOM 857 C C . SER A 1 106 ? -15.197 -5.096 5.360 1.00 85.62 106 SER A C 1
ATOM 859 O O . SER A 1 106 ? -14.767 -5.965 6.106 1.00 85.62 106 SER A O 1
ATOM 861 N N . LYS A 1 107 ? -16.126 -5.346 4.426 1.00 83.50 107 LYS A N 1
ATOM 862 C CA . LYS A 1 107 ? -16.722 -6.670 4.182 1.00 83.50 107 LYS A CA 1
ATOM 863 C C . LYS A 1 107 ? -15.694 -7.761 3.864 1.00 83.50 107 LYS A C 1
ATOM 865 O O . LYS A 1 107 ? -15.926 -8.905 4.210 1.00 83.50 107 LYS A O 1
ATOM 870 N N . VAL A 1 108 ? -14.588 -7.400 3.212 1.00 83.69 108 VAL A N 1
ATOM 871 C CA . VAL A 1 108 ? -13.524 -8.337 2.832 1.00 83.69 108 VAL A CA 1
ATOM 872 C C . VAL A 1 108 ? -12.746 -8.770 4.068 1.00 83.69 108 VAL A C 1
ATOM 874 O O . VAL A 1 108 ? -12.438 -9.939 4.222 1.00 83.69 108 VAL A O 1
ATOM 877 N N . LEU A 1 109 ? -12.463 -7.831 4.972 1.00 80.06 109 LEU A N 1
ATOM 878 C CA . LEU A 1 109 ? -11.692 -8.110 6.183 1.00 80.06 109 LEU A CA 1
ATOM 879 C C . LEU A 1 109 ? -12.489 -8.915 7.221 1.00 80.06 109 LEU A C 1
ATOM 881 O O . LEU A 1 109 ? -11.900 -9.592 8.052 1.00 80.06 109 LEU A O 1
ATOM 885 N N . LEU A 1 110 ? -13.822 -8.846 7.189 1.00 77.94 110 LEU A N 1
ATOM 886 C CA . LEU A 1 110 ? -14.690 -9.600 8.101 1.00 77.94 110 LEU A CA 1
ATOM 887 C C . LEU A 1 110 ? -14.772 -11.097 7.777 1.00 77.94 110 LEU A C 1
ATOM 889 O O . LEU A 1 110 ? -15.337 -11.847 8.571 1.00 77.94 110 LEU A O 1
ATOM 893 N N . ASP A 1 111 ? -14.197 -11.544 6.663 1.00 74.31 111 ASP A N 1
ATOM 894 C CA . ASP A 1 111 ? -13.936 -12.963 6.437 1.00 74.31 111 ASP A CA 1
ATOM 895 C C . ASP A 1 111 ? -12.676 -13.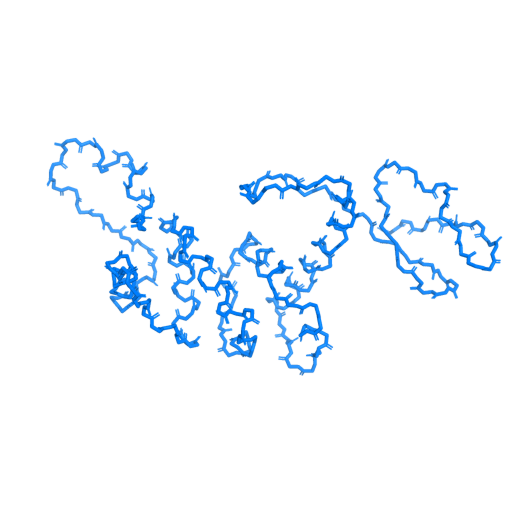376 7.220 1.00 74.31 111 ASP A C 1
ATOM 897 O O . ASP A 1 111 ? -11.589 -13.568 6.682 1.00 74.31 111 ASP A O 1
ATOM 901 N N . VAL A 1 112 ? -12.804 -13.389 8.552 1.00 59.69 112 VAL A N 1
ATOM 902 C CA . VAL A 1 112 ? -11.684 -13.476 9.513 1.00 59.69 112 VAL A CA 1
ATOM 903 C C . VAL A 1 112 ? -10.940 -14.817 9.430 1.00 59.69 112 VAL A C 1
ATOM 905 O O . VAL A 1 112 ? -9.819 -14.930 9.915 1.00 59.69 112 VAL A O 1
ATOM 908 N N . SER A 1 113 ? -11.530 -15.829 8.788 1.00 58.78 113 SER A N 1
ATOM 909 C CA . SER A 1 113 ? -10.994 -17.194 8.759 1.00 58.78 113 SER A CA 1
ATOM 910 C C . SER A 1 113 ? -9.651 -17.334 8.028 1.00 58.78 113 SER A C 1
ATOM 912 O O . SER A 1 113 ? -8.919 -18.283 8.290 1.00 58.78 113 SER A O 1
ATOM 914 N N . SER A 1 114 ? -9.300 -16.388 7.149 1.00 62.31 114 SER A N 1
ATOM 915 C CA . SER A 1 114 ? -8.087 -16.444 6.320 1.00 62.31 114 SER A CA 1
ATOM 916 C C . SER A 1 114 ? -6.989 -15.446 6.707 1.00 62.31 114 SER A C 1
ATOM 918 O O . SER A 1 114 ? -5.969 -15.377 6.019 1.00 62.31 114 SER A O 1
ATOM 920 N N . PHE A 1 115 ? -7.190 -14.631 7.748 1.00 70.38 115 PHE A N 1
ATOM 921 C CA . PHE A 1 115 ? -6.341 -13.471 8.038 1.00 70.38 115 PHE A CA 1
ATOM 922 C C . PHE A 1 115 ? -5.776 -13.503 9.462 1.00 70.38 115 PHE A C 1
ATOM 924 O O . PHE A 1 115 ? -6.354 -12.943 10.392 1.00 70.38 115 PHE A O 1
ATOM 931 N N . GLU A 1 116 ? -4.600 -14.112 9.617 1.00 70.25 116 GLU A N 1
ATOM 932 C CA . GLU A 1 116 ? -3.875 -14.202 10.888 1.00 70.25 116 GLU A CA 1
ATOM 933 C C . GLU A 1 116 ? -2.483 -13.560 10.796 1.00 70.25 116 GLU A C 1
ATOM 935 O O . GLU A 1 116 ? -1.826 -13.603 9.759 1.00 70.25 116 GLU A O 1
ATOM 940 N N . GLY A 1 117 ? -2.016 -12.959 11.895 1.00 78.56 117 GLY A N 1
ATOM 941 C CA . GLY A 1 117 ? -0.667 -12.394 12.002 1.00 78.56 117 GLY A CA 1
ATOM 942 C C . GLY A 1 117 ? -0.621 -10.911 12.381 1.00 78.56 117 GLY A C 1
ATOM 943 O O . GLY A 1 117 ? -1.629 -10.201 12.404 1.00 78.56 117 GLY A O 1
ATOM 944 N N . SER A 1 118 ? 0.585 -10.428 12.698 1.00 80.75 118 SER A N 1
ATOM 945 C CA . SER A 1 118 ? 0.819 -9.063 13.202 1.00 80.75 118 SER A CA 1
ATOM 946 C C . SER A 1 118 ? 0.400 -7.977 12.208 1.00 80.75 118 SER A C 1
ATOM 948 O O . SER A 1 118 ? -0.138 -6.946 12.620 1.00 80.75 118 SER A O 1
ATOM 950 N N . PHE A 1 119 ? 0.586 -8.220 10.905 1.00 85.81 119 PHE A N 1
ATOM 951 C CA . PHE A 1 119 ? 0.113 -7.330 9.848 1.00 85.81 119 PHE A CA 1
ATOM 952 C C . PHE A 1 119 ? -1.408 -7.164 9.896 1.00 85.81 119 PHE A C 1
ATOM 954 O O . PHE A 1 119 ? -1.891 -6.035 9.956 1.00 85.81 119 PHE A O 1
ATOM 961 N N . PHE A 1 120 ? -2.167 -8.264 9.922 1.00 85.56 120 PHE A N 1
ATOM 962 C CA . PHE A 1 120 ? -3.625 -8.188 9.928 1.00 85.56 120 PHE A CA 1
ATOM 963 C C . PHE A 1 120 ? -4.140 -7.516 11.193 1.00 85.56 120 PHE A C 1
ATOM 965 O O . PHE A 1 120 ? -4.999 -6.649 11.092 1.00 85.56 120 PHE A O 1
ATOM 972 N N . THR A 1 121 ? -3.551 -7.790 12.360 1.00 86.75 121 THR A N 1
ATOM 973 C CA . THR A 1 121 ? -3.874 -7.061 13.598 1.00 86.75 121 THR A CA 1
ATOM 974 C C . THR A 1 121 ? -3.715 -5.545 13.432 1.00 86.75 121 THR A C 1
ATOM 976 O O . THR A 1 121 ? -4.604 -4.783 13.823 1.00 86.75 121 THR A O 1
ATOM 979 N N . ARG A 1 122 ? -2.620 -5.088 12.806 1.00 87.31 122 ARG A N 1
ATOM 980 C CA . ARG A 1 122 ? -2.397 -3.662 12.498 1.00 87.31 122 ARG A CA 1
ATOM 981 C C . ARG A 1 122 ? -3.415 -3.139 11.483 1.00 87.31 122 ARG A C 1
ATOM 983 O O . ARG A 1 122 ? -3.994 -2.078 11.702 1.00 87.31 122 ARG A O 1
ATOM 990 N N . LEU A 1 123 ? -3.692 -3.892 10.419 1.00 88.56 123 LEU A N 1
ATOM 991 C CA . LEU A 1 123 ? -4.653 -3.520 9.380 1.00 88.56 123 LEU A CA 1
ATOM 992 C C . LEU A 1 123 ? -6.087 -3.416 9.917 1.00 88.56 123 LEU A C 1
ATOM 994 O O . LEU A 1 123 ? -6.783 -2.449 9.613 1.00 88.56 123 LEU A O 1
ATOM 998 N N . PHE A 1 124 ? -6.529 -4.371 10.736 1.00 89.00 124 PHE A N 1
ATOM 999 C CA . PHE A 1 124 ? -7.838 -4.360 11.391 1.00 89.00 124 PHE A CA 1
ATOM 1000 C C . PHE A 1 124 ? -7.984 -3.152 12.306 1.00 89.00 124 PHE A C 1
ATOM 1002 O O . PHE A 1 124 ? -8.980 -2.430 12.224 1.00 89.00 124 PHE A O 1
ATOM 1009 N N . LYS A 1 125 ? -6.968 -2.889 13.134 1.00 86.94 125 LYS A N 1
ATOM 1010 C CA . LYS A 1 125 ? -6.927 -1.697 13.979 1.00 86.94 125 LYS A CA 1
ATOM 1011 C C . LYS A 1 125 ? -7.037 -0.423 13.135 1.00 86.94 125 LYS A C 1
ATOM 1013 O O . LYS A 1 125 ? -7.924 0.391 13.384 1.00 86.94 125 LYS A O 1
ATOM 1018 N N . ALA A 1 126 ? -6.211 -0.287 12.098 1.00 88.25 126 ALA A N 1
ATOM 1019 C CA . ALA A 1 126 ? -6.244 0.861 11.196 1.00 88.25 126 ALA A CA 1
ATOM 1020 C C . ALA A 1 126 ? -7.603 1.003 10.485 1.00 88.25 126 ALA A C 1
ATOM 1022 O O . ALA A 1 126 ? -8.109 2.113 10.341 1.00 88.25 126 ALA A O 1
ATOM 1023 N N . LYS A 1 127 ? -8.244 -0.106 10.085 1.00 89.38 127 LYS A N 1
ATOM 1024 C CA . LYS A 1 127 ? -9.575 -0.104 9.454 1.00 89.38 127 LYS A CA 1
ATOM 1025 C C . LYS A 1 127 ? -10.633 0.460 10.387 1.00 89.38 127 LYS A C 1
ATOM 1027 O O . LYS A 1 127 ? -11.449 1.279 9.964 1.00 89.38 127 LYS A O 1
ATOM 1032 N N . VAL A 1 128 ? -10.624 0.009 11.636 1.00 86.62 128 VAL A N 1
ATOM 1033 C CA . VAL A 1 128 ? -11.522 0.500 12.679 1.00 86.62 128 VAL A CA 1
ATOM 1034 C C . VAL A 1 128 ? -11.295 1.997 12.872 1.00 86.62 128 VAL A C 1
ATOM 1036 O O . VAL A 1 128 ? -12.233 2.776 12.722 1.00 86.62 128 VAL A O 1
ATOM 1039 N N . GLU A 1 129 ? -10.051 2.415 13.105 1.00 83.88 129 GLU A N 1
ATOM 1040 C CA . GLU A 1 129 ? -9.707 3.826 13.305 1.00 83.88 129 GLU A CA 1
ATOM 1041 C C . GLU A 1 129 ? -10.162 4.704 12.133 1.00 83.88 129 GLU A C 1
ATOM 1043 O O . GLU A 1 129 ? -10.845 5.702 12.355 1.00 83.88 129 GLU A O 1
ATOM 1048 N N . VAL A 1 130 ? -9.865 4.312 10.891 1.00 84.94 130 VAL A N 1
ATOM 1049 C CA . VAL A 1 130 ? -10.285 5.033 9.679 1.00 84.94 130 VAL A CA 1
ATOM 1050 C C . VAL A 1 130 ? -11.805 5.127 9.585 1.00 84.94 130 VAL A C 1
ATOM 1052 O O . VAL A 1 130 ? -12.332 6.217 9.370 1.00 84.94 130 VAL A O 1
ATOM 1055 N N . THR A 1 131 ? -12.514 4.015 9.794 1.00 82.00 131 THR A N 1
ATOM 1056 C CA . THR A 1 131 ? -13.978 3.972 9.677 1.00 82.00 131 THR A CA 1
ATOM 1057 C C . TH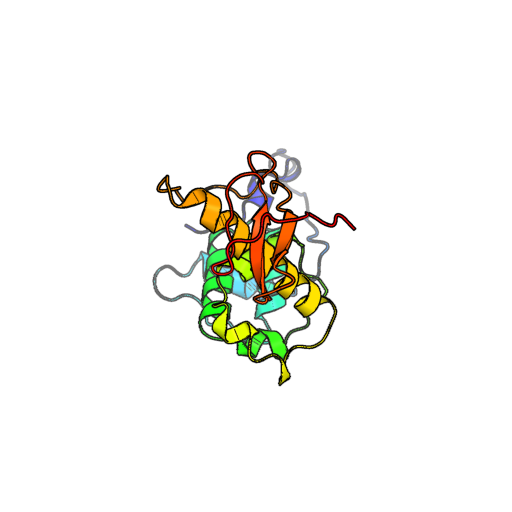R A 1 131 ? -14.629 4.932 10.671 1.00 82.00 131 THR A C 1
ATOM 1059 O O . THR A 1 131 ? -15.489 5.717 10.284 1.00 82.00 131 THR A O 1
ATOM 1062 N N . PHE A 1 132 ? -14.184 4.932 11.931 1.00 75.31 132 PHE A N 1
ATOM 1063 C CA . PHE A 1 132 ? -14.733 5.816 12.964 1.00 75.31 132 PHE A CA 1
ATOM 1064 C C . PHE A 1 132 ? -14.222 7.268 12.866 1.00 75.31 132 PHE A C 1
ATOM 1066 O O . PHE A 1 132 ? -14.917 8.186 13.308 1.00 75.31 132 PHE A O 1
ATOM 1073 N N . CYS A 1 133 ? -13.054 7.514 12.259 1.00 69.81 133 CYS A N 1
ATOM 1074 C CA . CYS A 1 133 ? -12.573 8.870 11.961 1.00 69.81 133 CYS A CA 1
ATOM 1075 C C . CYS A 1 133 ? -13.364 9.534 10.834 1.00 69.81 133 CYS A C 1
ATOM 1077 O O . CYS A 1 133 ? -13.722 10.708 10.953 1.00 69.81 133 CYS A O 1
ATOM 1079 N N . ASP A 1 134 ? -13.675 8.795 9.768 1.00 60.31 134 ASP A N 1
ATOM 1080 C CA . ASP A 1 134 ? -14.382 9.341 8.607 1.00 60.31 134 ASP A CA 1
ATOM 1081 C C . ASP A 1 134 ? -15.850 9.678 8.914 1.00 60.31 134 ASP A C 1
ATOM 1083 O O . ASP A 1 134 ? -16.403 10.620 8.341 1.00 60.31 134 ASP A O 1
ATOM 1087 N N . GLU A 1 135 ? -16.489 8.996 9.872 1.00 50.25 135 GLU A N 1
ATOM 1088 C CA . GLU A 1 135 ? -17.861 9.332 10.285 1.00 50.25 135 GLU A CA 1
ATOM 1089 C C . GLU A 1 135 ? -17.980 10.723 10.919 1.00 50.25 135 GLU A C 1
ATOM 1091 O O . GLU A 1 135 ? -18.996 11.393 10.728 1.00 50.25 135 GLU A O 1
ATOM 1096 N N . SER A 1 136 ? -16.928 11.205 11.589 1.00 47.00 136 SER A N 1
ATOM 1097 C CA . SER A 1 136 ? -16.891 12.564 12.149 1.00 47.00 136 SER A CA 1
ATOM 1098 C C . SER A 1 136 ? -16.724 13.652 11.074 1.00 47.00 136 SER A C 1
ATOM 1100 O O . SER A 1 136 ? -16.955 14.829 11.348 1.00 47.00 136 SER A O 1
ATOM 1102 N N . ALA A 1 137 ? -16.344 13.282 9.843 1.00 47.69 137 ALA A N 1
ATOM 1103 C CA . ALA A 1 137 ? -16.048 14.202 8.742 1.00 47.69 137 ALA A CA 1
ATOM 1104 C C . ALA A 1 137 ? -17.169 14.323 7.690 1.00 47.69 137 ALA A C 1
ATOM 1106 O O . ALA A 1 137 ? -17.047 15.133 6.767 1.00 47.69 137 ALA A O 1
ATOM 1107 N N . LYS A 1 138 ? -18.292 13.597 7.835 1.00 44.41 138 LYS A N 1
ATOM 1108 C CA . LYS A 1 138 ? -19.429 13.586 6.882 1.00 44.41 138 LYS A CA 1
ATOM 1109 C C . LYS A 1 138 ? -20.157 14.940 6.695 1.00 44.41 138 LYS A C 1
ATOM 1111 O O . LYS A 1 138 ? -21.151 14.995 5.979 1.00 44.41 138 LYS A O 1
ATOM 1116 N N . GLY A 1 139 ? -19.661 16.036 7.280 1.00 41.38 139 GLY A N 1
ATOM 1117 C CA . GLY A 1 139 ? -20.126 17.403 7.017 1.00 41.38 139 GLY A CA 1
ATOM 1118 C C . GLY A 1 139 ? -19.423 18.122 5.858 1.00 41.38 139 GLY A C 1
ATOM 1119 O O . GLY A 1 139 ? -20.032 18.989 5.239 1.00 41.38 139 GLY A O 1
ATOM 1120 N N . ASN A 1 140 ? -18.176 17.773 5.509 1.00 37.19 140 ASN A N 1
ATOM 1121 C CA . ASN A 1 140 ? -17.376 18.582 4.580 1.00 37.19 140 ASN A CA 1
ATOM 1122 C C . ASN A 1 140 ? -16.723 17.703 3.501 1.00 37.19 140 ASN A C 1
ATOM 1124 O O . ASN A 1 140 ? -15.878 16.866 3.807 1.00 37.19 140 ASN A O 1
ATOM 1128 N N . LYS A 1 141 ? -17.078 17.924 2.226 1.00 36.44 141 LYS A N 1
ATOM 1129 C CA . LYS A 1 141 ? -16.433 17.315 1.044 1.00 36.44 141 LYS A CA 1
ATOM 1130 C C . LYS A 1 141 ? -14.918 17.585 1.075 1.00 36.44 141 LYS A C 1
ATOM 1132 O O . LYS A 1 141 ? -14.486 18.663 0.672 1.00 36.44 141 LYS A O 1
ATOM 1137 N N . TRP A 1 142 ? -14.106 16.645 1.561 1.00 36.91 142 TRP A N 1
ATOM 1138 C CA . TRP A 1 142 ? -12.655 16.831 1.647 1.00 36.91 142 TRP A CA 1
ATOM 1139 C C . TRP A 1 142 ? -11.946 16.251 0.418 1.00 36.91 142 TRP A C 1
ATOM 1141 O O . TRP A 1 142 ? -12.094 15.077 0.083 1.00 36.91 142 TRP A O 1
ATOM 1151 N N . LYS A 1 143 ? -11.167 17.103 -0.256 1.00 34.31 143 LYS A N 1
ATOM 1152 C CA . LYS A 1 143 ? -10.307 16.757 -1.392 1.00 34.31 143 LYS A CA 1
ATOM 1153 C C . LYS A 1 143 ? -9.139 15.870 -0.949 1.00 34.31 143 LYS A C 1
ATOM 1155 O O . LYS A 1 143 ? -8.489 16.139 0.057 1.00 34.31 143 LYS A O 1
ATOM 1160 N N . ARG A 1 144 ? -8.850 14.851 -1.759 1.00 43.28 144 ARG A N 1
ATOM 1161 C CA . ARG A 1 144 ? -7.683 13.954 -1.711 1.00 43.28 144 ARG A CA 1
ATOM 1162 C C . ARG A 1 144 ? -6.388 14.791 -1.663 1.00 43.28 144 ARG A C 1
ATOM 1164 O O . ARG A 1 144 ? -5.943 15.289 -2.690 1.00 43.28 144 ARG A O 1
ATOM 1171 N N . SER A 1 145 ?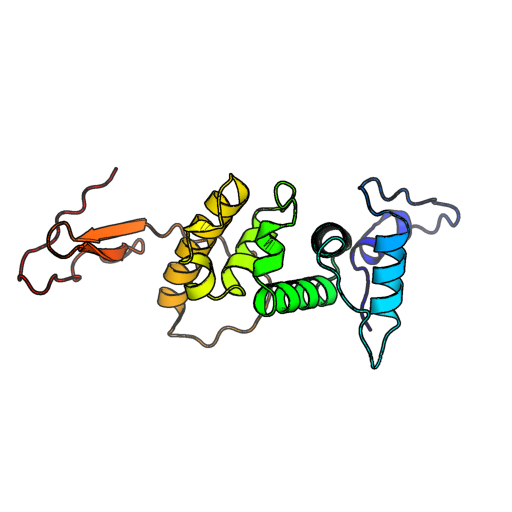 -5.824 15.052 -0.483 1.00 38.66 145 SER A N 1
ATOM 1172 C CA . SER A 1 145 ? -4.527 15.737 -0.339 1.00 38.66 145 SER A CA 1
ATOM 1173 C C . SER A 1 145 ? -3.888 15.420 1.017 1.00 38.66 145 SER A C 1
ATOM 1175 O O . SER A 1 145 ? -4.451 15.751 2.058 1.00 38.66 145 SER A O 1
ATOM 1177 N N . ASN A 1 146 ? -2.714 14.788 0.947 1.00 37.66 146 ASN A N 1
ATOM 1178 C CA . ASN A 1 146 ? -1.641 14.659 1.939 1.00 37.66 146 ASN A CA 1
ATOM 1179 C C . ASN A 1 146 ? -2.042 14.244 3.366 1.00 37.66 146 ASN A C 1
ATOM 1181 O O . ASN A 1 146 ? -2.465 15.034 4.213 1.00 37.66 146 ASN A O 1
ATOM 1185 N N . VAL A 1 147 ? -1.835 12.955 3.639 1.00 42.44 147 VAL A N 1
ATOM 1186 C CA . VAL A 1 147 ? -2.037 12.300 4.935 1.00 42.44 147 VAL A CA 1
ATOM 1187 C C . VAL A 1 147 ? -0.892 12.658 5.887 1.00 42.44 147 VAL A C 1
ATOM 1189 O O . VAL A 1 147 ? 0.031 11.886 6.096 1.00 42.44 147 VAL A O 1
ATOM 1192 N N . THR A 1 148 ? -0.967 13.843 6.488 1.00 38.84 148 THR A N 1
ATOM 1193 C CA . THR A 1 148 ? -0.228 14.197 7.720 1.00 38.84 148 THR A CA 1
ATOM 1194 C C . THR A 1 148 ? -1.123 14.880 8.753 1.00 38.84 148 THR A C 1
ATOM 1196 O O . THR A 1 148 ? -0.649 15.423 9.753 1.00 38.84 148 THR A O 1
ATOM 1199 N N . LYS A 1 149 ? -2.450 14.824 8.580 1.00 46.97 149 LYS A N 1
ATOM 1200 C CA . LYS A 1 149 ? -3.370 15.254 9.633 1.00 46.97 149 LYS A CA 1
ATOM 1201 C C . LYS A 1 149 ? -3.308 14.263 10.788 1.00 46.97 149 LYS A C 1
ATOM 1203 O O . LYS A 1 149 ? -3.891 13.187 10.719 1.00 46.97 149 LYS A O 1
ATOM 1208 N N . LYS A 1 150 ? -2.562 14.666 11.819 1.00 43.12 150 LYS A N 1
ATOM 1209 C CA . LYS A 1 150 ? -2.523 14.146 13.190 1.00 43.12 150 LYS A CA 1
ATOM 1210 C C . LYS A 1 150 ? -3.811 13.376 13.502 1.00 43.12 150 LYS A C 1
ATOM 1212 O O . LYS A 1 150 ? -4.858 13.999 13.670 1.00 43.12 150 LYS A O 1
ATOM 1217 N N . PHE A 1 151 ? -3.731 12.043 13.510 1.00 49.88 151 PHE A N 1
ATOM 1218 C CA . PHE A 1 151 ? -4.850 11.174 13.870 1.00 49.88 151 PHE A CA 1
ATOM 1219 C C . PHE A 1 151 ? -5.381 11.637 15.224 1.00 49.88 151 PHE A C 1
ATOM 1221 O O . PHE A 1 151 ? -4.694 11.545 16.243 1.00 49.88 151 PHE A O 1
ATOM 1228 N N . GLN A 1 152 ? -6.574 12.228 15.230 1.00 53.19 152 GLN A N 1
ATOM 1229 C CA . GLN A 1 152 ? -7.219 12.596 16.474 1.00 53.19 152 GLN A CA 1
ATOM 1230 C C . GLN A 1 152 ? -7.626 11.285 17.136 1.00 53.19 152 GLN A C 1
ATOM 1232 O O . GLN A 1 152 ? -8.418 10.542 16.573 1.00 53.19 152 GLN A O 1
ATOM 1237 N N . LYS A 1 153 ? -7.022 10.967 18.285 1.00 53.59 153 LYS A N 1
ATOM 1238 C CA . LYS A 1 153 ? -7.265 9.721 19.019 1.00 53.59 153 LYS A CA 1
ATOM 1239 C C . LYS A 1 153 ? -8.767 9.591 19.295 1.00 53.59 153 LYS A C 1
ATOM 1241 O O . LYS A 1 153 ? -9.315 10.371 20.072 1.00 53.59 153 LYS A O 1
ATOM 1246 N N . ILE A 1 154 ? -9.427 8.656 18.615 1.00 58.03 154 ILE A N 1
ATOM 1247 C CA . ILE A 1 154 ? -10.848 8.369 18.812 1.00 58.03 154 ILE A CA 1
ATOM 1248 C C . ILE A 1 154 ? -10.956 7.290 19.874 1.00 58.03 154 ILE A C 1
ATOM 1250 O O . ILE A 1 154 ? -10.439 6.190 19.699 1.00 58.03 154 ILE A O 1
ATOM 1254 N N . ASN A 1 155 ? -11.635 7.606 20.973 1.00 63.16 155 ASN A N 1
ATOM 1255 C CA . ASN A 1 155 ? -11.979 6.605 21.967 1.00 63.16 155 ASN A CA 1
ATOM 1256 C C . ASN A 1 155 ? -13.240 5.879 21.494 1.00 63.16 155 ASN A C 1
ATOM 1258 O O . ASN A 1 155 ? -14.272 6.496 21.223 1.00 63.16 155 ASN A O 1
ATOM 1262 N N . ILE A 1 156 ? -13.140 4.562 21.352 1.00 64.69 156 ILE A N 1
ATOM 1263 C CA . ILE A 1 156 ? -14.262 3.706 20.978 1.00 64.69 156 ILE A CA 1
ATOM 1264 C C . ILE A 1 156 ? -14.829 3.116 22.263 1.00 64.69 156 ILE A C 1
ATOM 1266 O O . ILE A 1 156 ? -14.102 2.551 23.074 1.00 64.69 156 ILE A O 1
ATOM 1270 N N . SER A 1 157 ? -16.135 3.252 22.451 1.00 66.25 157 SER A N 1
ATOM 1271 C CA . SER A 1 157 ? -16.840 2.751 23.630 1.00 66.25 157 SER A CA 1
ATOM 1272 C C . SER A 1 157 ? -18.058 1.938 23.212 1.00 66.25 157 SER A C 1
ATOM 1274 O O . SER A 1 157 ? -18.630 2.161 22.147 1.00 66.25 157 SER A O 1
ATOM 1276 N N . CYS A 1 158 ? -18.436 0.949 24.021 1.00 60.81 158 CYS A N 1
ATOM 1277 C CA . CYS A 1 158 ? -19.564 0.068 23.738 1.00 60.81 158 CYS A CA 1
ATOM 1278 C C . CYS A 1 158 ? -20.648 0.194 24.809 1.00 60.81 158 CYS A C 1
ATOM 1280 O O . CYS A 1 158 ? -20.382 0.378 25.999 1.00 60.81 158 CYS A O 1
ATOM 1282 N N . CYS A 1 159 ? -21.906 0.093 24.386 1.00 64.19 159 CYS A N 1
ATOM 1283 C CA . CYS A 1 159 ? -23.022 -0.011 25.307 1.00 64.19 159 CYS A CA 1
ATOM 1284 C C . CYS A 1 159 ? -23.046 -1.412 25.924 1.00 64.19 159 CYS A C 1
ATOM 1286 O O . CYS A 1 159 ? -23.310 -2.384 25.220 1.00 64.19 159 CYS A O 1
ATOM 1288 N N . LYS A 1 160 ? -22.888 -1.512 27.247 1.00 60.31 160 LYS A N 1
ATOM 1289 C CA . LYS A 1 160 ? -22.976 -2.793 27.971 1.00 60.31 160 LYS A CA 1
ATOM 1290 C C . LYS A 1 160 ? -24.344 -3.488 27.867 1.00 60.31 160 LYS A C 1
ATOM 1292 O O . LYS A 1 160 ? -24.441 -4.665 28.179 1.00 60.31 160 LYS A O 1
ATOM 1297 N N . HIS A 1 161 ? -25.393 -2.778 27.441 1.00 65.25 161 HIS A N 1
ATOM 1298 C CA . HIS A 1 161 ? -26.751 -3.326 27.350 1.00 65.25 161 HIS A CA 1
ATOM 1299 C C . HIS A 1 161 ? -27.141 -3.810 25.953 1.00 65.25 161 HIS A C 1
ATOM 1301 O O . HIS A 1 161 ? -27.798 -4.836 25.837 1.00 65.25 161 HIS A O 1
ATOM 1307 N N . CYS A 1 162 ? -26.784 -3.077 24.895 1.00 68.00 162 CYS A N 1
ATOM 1308 C CA . CYS A 1 162 ? -27.172 -3.433 23.523 1.00 68.00 162 CYS A CA 1
ATOM 1309 C C . CYS A 1 162 ? -25.990 -3.801 22.622 1.00 68.00 162 CYS A C 1
ATOM 1311 O O . CYS A 1 162 ? -26.189 -4.049 21.438 1.00 68.00 162 CYS A O 1
ATOM 1313 N N . GLY A 1 163 ? -24.759 -3.759 23.140 1.00 61.94 163 GLY A N 1
ATOM 1314 C CA . GLY A 1 163 ? -23.541 -4.029 22.375 1.00 61.94 163 GLY A CA 1
ATOM 1315 C C . GLY A 1 163 ? -23.196 -2.964 21.330 1.00 61.94 163 GLY A C 1
ATOM 1316 O O . GLY A 1 163 ? -22.184 -3.083 20.648 1.00 61.94 163 GLY A O 1
ATOM 1317 N N . LYS A 1 164 ? -24.003 -1.903 21.188 1.00 63.34 164 LYS A N 1
ATOM 1318 C CA . LYS A 1 164 ? -23.777 -0.872 20.173 1.00 63.34 164 LYS A CA 1
ATOM 1319 C C . LYS A 1 164 ? -22.508 -0.080 20.484 1.00 63.34 164 LYS A C 1
ATOM 1321 O O . LYS A 1 164 ? -22.346 0.428 21.595 1.00 63.34 164 LYS A O 1
ATOM 1326 N N . VAL A 1 165 ? -21.634 0.026 19.491 1.00 64.12 165 VAL A N 1
ATOM 1327 C CA . VAL A 1 165 ? -20.345 0.720 19.569 1.00 64.12 165 VAL A CA 1
ATOM 1328 C C . VAL A 1 165 ? -20.508 2.175 19.121 1.00 64.12 165 VAL A C 1
ATOM 1330 O O . VAL A 1 165 ? -21.267 2.453 18.192 1.00 64.12 165 VAL A O 1
ATOM 1333 N N . PHE A 1 166 ? -19.833 3.106 19.793 1.00 67.31 166 PHE A N 1
ATOM 1334 C CA . PHE A 1 166 ? -19.860 4.535 19.491 1.00 67.31 166 PHE A CA 1
ATOM 1335 C C . PHE A 1 166 ? -18.500 5.197 19.739 1.00 67.31 166 PHE A C 1
ATOM 1337 O O . PHE A 1 166 ? -17.760 4.825 20.654 1.00 67.31 166 PHE A O 1
ATOM 1344 N N . SER A 1 167 ? -18.185 6.204 18.924 1.00 63.56 167 SER A N 1
ATOM 1345 C CA . SER A 1 167 ? -16.982 7.028 19.051 1.00 63.56 167 SER A CA 1
ATOM 1346 C C . SER A 1 167 ? -17.232 8.212 19.986 1.00 63.56 167 SER A C 1
ATOM 1348 O O . SER A 1 167 ? -18.117 9.029 19.724 1.00 63.56 167 SER A O 1
ATOM 1350 N N . THR A 1 168 ? -16.433 8.358 21.039 1.00 60.72 168 THR A N 1
ATOM 1351 C CA . THR A 1 168 ? -16.394 9.576 21.853 1.00 60.72 168 THR A CA 1
ATOM 1352 C C . THR A 1 168 ? -15.262 10.467 21.347 1.00 60.72 168 THR A C 1
ATOM 1354 O O . THR A 1 168 ? -14.081 10.244 21.614 1.00 60.72 168 THR A O 1
ATOM 1357 N N . SER A 1 169 ? -15.612 11.495 20.568 1.00 54.81 169 SER A N 1
ATOM 1358 C CA . SER A 1 169 ? -14.692 12.619 20.364 1.00 54.81 169 SER A CA 1
ATOM 1359 C C . SER A 1 169 ? -14.569 13.384 21.691 1.00 54.81 169 SER A C 1
ATOM 1361 O O . SER A 1 169 ? -15.516 13.389 22.475 1.00 54.81 169 SER A O 1
ATOM 1363 N N . ASN A 1 170 ? -13.440 14.052 21.953 1.00 48.38 170 ASN A N 1
ATOM 1364 C CA . ASN A 1 170 ? -13.149 14.802 23.195 1.00 48.38 170 ASN A CA 1
ATOM 1365 C C . ASN A 1 170 ? -14.170 15.903 23.585 1.00 48.38 170 ASN A C 1
ATOM 1367 O O . ASN A 1 170 ? -13.934 16.657 24.527 1.00 48.38 170 ASN A O 1
ATOM 1371 N N . LYS A 1 171 ? -15.294 16.037 22.877 1.00 45.50 171 LYS A N 1
ATOM 1372 C CA . LYS A 1 171 ? -16.411 16.908 23.226 1.00 45.50 171 LYS A CA 1
ATOM 1373 C C . LYS A 1 171 ? -17.715 16.112 23.110 1.00 45.50 171 LYS A C 1
ATOM 1375 O O . LYS A 1 171 ? -18.044 15.613 22.040 1.00 45.50 171 LYS A O 1
ATOM 138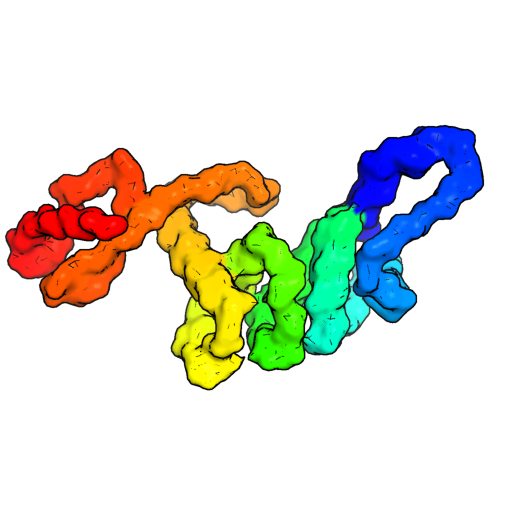0 N N . THR A 1 172 ? -18.462 16.063 24.214 1.00 49.53 172 THR A N 1
ATOM 1381 C CA . THR A 1 172 ? -19.850 15.577 24.377 1.00 49.53 172 THR A CA 1
ATOM 1382 C C . THR A 1 172 ? -20.059 14.058 24.462 1.00 49.53 172 THR A C 1
ATOM 1384 O O . THR A 1 172 ? -20.405 13.391 23.494 1.00 49.53 172 THR A O 1
ATOM 1387 N N . VAL A 1 173 ? -19.940 13.520 25.681 1.00 50.84 173 VAL A N 1
ATOM 1388 C CA . VAL A 1 173 ? -20.445 12.177 26.038 1.00 50.84 173 VAL A CA 1
ATOM 1389 C C . VAL A 1 173 ? -21.902 12.227 26.541 1.00 50.84 173 VAL A C 1
ATOM 1391 O O . VAL A 1 173 ? -22.550 11.199 26.716 1.00 50.84 173 VAL A O 1
ATOM 1394 N N . ASP A 1 174 ? -22.468 13.423 26.712 1.00 50.69 174 ASP A N 1
ATOM 1395 C CA . ASP A 1 174 ? -23.688 13.606 27.508 1.00 50.69 174 ASP A CA 1
ATOM 1396 C C . ASP A 1 174 ? -25.013 13.257 26.805 1.00 50.69 174 ASP A C 1
ATOM 1398 O O . ASP A 1 174 ? -26.052 13.223 27.463 1.00 50.69 174 ASP A O 1
ATOM 1402 N N . ASN A 1 175 ? -25.018 12.969 25.495 1.00 52.84 175 ASN A N 1
ATOM 1403 C CA . ASN A 1 175 ? -26.269 12.848 24.723 1.00 52.84 175 ASN A CA 1
ATOM 1404 C C . ASN A 1 175 ? -26.442 11.584 23.871 1.00 52.84 175 ASN A 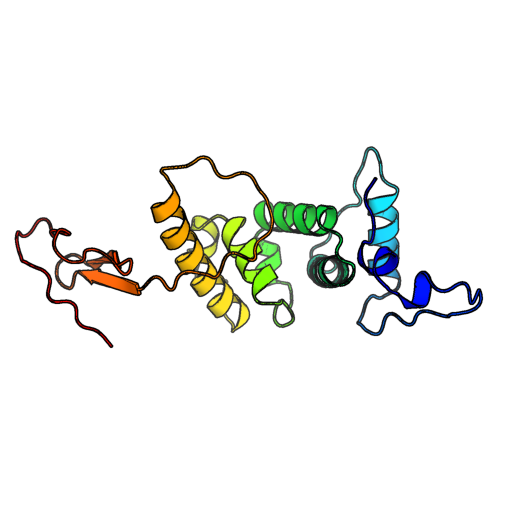C 1
ATOM 1406 O O . ASN A 1 175 ? -27.439 11.463 23.157 1.00 52.84 175 ASN A O 1
ATOM 1410 N N . ILE A 1 176 ? -25.547 10.602 23.961 1.00 53.94 176 ILE A N 1
ATOM 1411 C CA . ILE A 1 176 ? -25.815 9.295 23.348 1.00 53.94 176 ILE A CA 1
ATOM 1412 C C . ILE A 1 176 ? -26.823 8.587 24.264 1.00 53.94 176 ILE A C 1
ATOM 1414 O O . ILE A 1 176 ? -26.625 8.546 25.474 1.00 53.94 176 ILE A O 1
ATOM 1418 N N . ARG A 1 177 ? -27.938 8.066 23.730 1.00 54.12 177 ARG A N 1
ATOM 1419 C CA . ARG A 1 177 ? -28.942 7.291 24.492 1.00 54.12 177 ARG A CA 1
ATOM 1420 C C . ARG A 1 177 ? -29.131 5.912 23.869 1.00 54.12 177 ARG A C 1
ATOM 1422 O O . ARG A 1 177 ? -29.378 5.788 22.671 1.00 54.12 177 ARG A O 1
ATOM 1429 N N . CYS A 1 178 ? -29.014 4.867 24.684 1.00 52.25 178 CYS A N 1
ATOM 1430 C CA . CYS A 1 178 ? -29.435 3.526 24.297 1.00 52.25 178 CYS A CA 1
ATOM 1431 C C . CYS A 1 178 ? -30.973 3.487 24.260 1.00 52.25 178 CYS A C 1
ATOM 1433 O O . CYS A 1 178 ? -31.617 4.112 25.103 1.00 52.25 178 CYS A O 1
ATOM 1435 N N . ARG A 1 179 ? -31.576 2.733 23.327 1.00 51.78 179 ARG A N 1
ATOM 1436 C CA . ARG A 1 179 ? -33.045 2.576 23.207 1.00 51.78 179 ARG A CA 1
ATOM 1437 C C . ARG A 1 179 ? -33.732 2.088 24.497 1.00 51.78 179 ARG A C 1
ATOM 1439 O O . ARG A 1 179 ? -34.943 2.212 24.601 1.00 51.78 179 ARG A O 1
ATOM 1446 N N . THR A 1 180 ? -32.979 1.583 25.476 1.00 53.88 180 THR A N 1
ATOM 1447 C CA . THR A 1 180 ? -33.461 1.179 26.807 1.00 53.88 180 THR A CA 1
ATOM 1448 C C . THR A 1 180 ? -33.549 2.319 27.838 1.00 53.88 180 THR A C 1
ATOM 1450 O O . THR A 1 180 ? -33.843 2.059 28.997 1.00 53.88 180 THR A O 1
ATOM 1453 N N . ASN A 1 181 ? -33.342 3.583 27.443 1.00 48.66 181 ASN A N 1
ATOM 1454 C CA . ASN A 1 181 ? -33.543 4.778 28.284 1.00 48.66 181 ASN A CA 1
ATOM 1455 C C . ASN A 1 181 ? -32.611 4.910 29.515 1.00 48.66 181 ASN A C 1
ATOM 1457 O O . ASN A 1 181 ? -32.902 5.670 30.435 1.00 48.66 181 ASN A O 1
ATOM 1461 N N . ALA A 1 182 ? -31.463 4.225 29.526 1.00 46.19 182 ALA A N 1
ATOM 1462 C CA . ALA A 1 182 ? -30.449 4.358 30.576 1.00 46.19 182 ALA A CA 1
ATOM 1463 C C . ALA A 1 182 ? -29.359 5.383 30.194 1.00 46.19 182 ALA A C 1
ATOM 1465 O O . ALA A 1 182 ? -28.842 5.356 29.072 1.00 46.19 182 ALA A O 1
ATOM 1466 N N . ARG A 1 183 ? -28.992 6.279 31.127 1.00 45.00 183 ARG A N 1
ATOM 1467 C CA . ARG A 1 183 ? -27.794 7.137 31.018 1.00 45.00 183 ARG A CA 1
ATOM 1468 C C . ARG A 1 183 ? -26.541 6.255 31.024 1.00 45.00 183 ARG A C 1
ATOM 1470 O O . ARG A 1 183 ? -26.431 5.346 31.842 1.00 45.00 183 ARG A O 1
ATOM 1477 N N . PHE A 1 184 ? -25.603 6.522 30.120 1.00 52.97 184 PHE A N 1
ATOM 1478 C CA . PHE A 1 184 ? -24.349 5.776 30.043 1.00 52.97 184 PHE A CA 1
ATOM 1479 C C . PHE A 1 184 ? -23.435 6.100 31.226 1.00 52.97 184 PHE A C 1
ATOM 1481 O O . PHE A 1 184 ? -23.276 7.260 31.596 1.00 52.97 184 PHE A O 1
ATOM 1488 N N . SER A 1 185 ? -22.783 5.076 31.769 1.00 40.38 185 SER A N 1
ATOM 1489 C CA . SER A 1 185 ? -21.562 5.210 32.565 1.00 40.38 185 SER A CA 1
ATOM 1490 C C . SER A 1 185 ? -20.387 4.846 31.659 1.00 40.38 185 SER A C 1
ATOM 1492 O O . SER A 1 185 ? -20.274 3.711 31.194 1.00 40.38 185 SER A O 1
ATOM 1494 N N . VAL A 1 186 ? -19.540 5.829 31.352 1.00 40.75 186 VAL A N 1
ATOM 1495 C CA . VAL A 1 186 ? -18.287 5.605 30.624 1.00 40.75 186 VAL A CA 1
ATOM 1496 C C . VAL A 1 186 ? -17.349 4.869 31.569 1.00 40.75 186 VAL A C 1
ATOM 1498 O O . VAL A 1 186 ? -16.963 5.417 32.597 1.00 40.75 186 VAL A O 1
ATOM 1501 N N . VAL A 1 187 ? -16.996 3.628 31.247 1.00 35.75 187 VAL A N 1
ATOM 1502 C CA . VAL A 1 187 ? -15.909 2.933 31.940 1.00 35.75 187 VAL A CA 1
ATOM 1503 C C . VAL A 1 187 ? -14.662 3.136 31.096 1.00 35.75 187 VAL A C 1
ATOM 1505 O O . VAL A 1 187 ? -14.553 2.560 30.016 1.00 35.75 187 VAL A O 1
ATOM 1508 N N . GLY A 1 188 ? -13.781 4.023 31.554 1.00 31.88 188 GLY A N 1
ATOM 1509 C CA . GLY A 1 188 ? -12.433 4.149 31.014 1.00 31.88 188 GLY A CA 1
ATOM 1510 C C . GLY A 1 188 ? -11.574 3.001 31.536 1.00 31.88 188 GLY A C 1
ATOM 1511 O O . GLY A 1 188 ? -11.535 2.783 32.747 1.00 31.88 188 GLY A O 1
ATOM 1512 N N . HIS A 1 189 ? -10.928 2.279 30.624 1.00 29.61 189 HIS A N 1
ATOM 1513 C CA . HIS A 1 189 ? -9.782 1.421 30.914 1.00 29.61 189 HIS A CA 1
ATOM 1514 C C . HIS A 1 189 ? -8.547 2.030 30.261 1.00 29.61 189 HIS A C 1
ATOM 1516 O O . HIS A 1 189 ? -8.684 2.528 29.117 1.00 29.61 189 HIS A O 1
#

InterPro domains:
  IPR011333 SKP1/BTB/POZ domain superfamily [G3DSA:3.30.710.10] (1-78)
  IPR011333 SKP1/BTB/POZ domain superfamily [SSF54695] (6-76)
  IPR021777 SANT and BTB domain regulator of CSR, BTB domain [PF11822] (3-73)
  IPR045902 SANBR-like [PTHR20946] (3-186)

Secondary structure (DSSP, 8-state):
----HHHHH-HHHHSS-TT------S---HHHHHHHHHHHH-SS-PPPP-TTTHHHHHHHHHHTT-HHHHHHHHHHHHH-TTHHHHS--TT--HHHHHHHHHHS-HHHHT-GGG--SHHHHHHHHHHHHHHHHHHTTTTS---S--S-S----PEEEE-TTT--EEEE-SS--TT---TT-PPP-----